Protein AF-A0A3L7WYS3-F1 (afdb_monomer_lite)

Structure (mmCIF, N/CA/C/O backbone):
data_AF-A0A3L7WYS3-F1
#
_entry.id   AF-A0A3L7WYS3-F1
#
loop_
_atom_site.group_PDB
_atom_site.id
_atom_site.type_symbol
_atom_site.label_atom_id
_atom_site.label_alt_id
_atom_site.label_comp_id
_atom_site.label_asym_id
_atom_site.label_entity_id
_atom_site.label_seq_id
_atom_site.pdbx_PDB_ins_code
_atom_site.Cartn_x
_atom_site.Cartn_y
_atom_site.Cartn_z
_atom_site.occupancy
_atom_site.B_iso_or_equiv
_atom_site.auth_seq_id
_atom_site.auth_comp_id
_atom_site.auth_asym_id
_atom_site.auth_atom_id
_atom_site.pdbx_PDB_model_num
ATOM 1 N N . MET A 1 1 ? -17.876 -6.515 23.580 1.00 82.38 1 MET A N 1
ATOM 2 C CA . MET A 1 1 ? -16.482 -6.107 23.309 1.00 82.38 1 MET A CA 1
ATOM 3 C C . MET A 1 1 ? -16.398 -5.775 21.836 1.00 82.38 1 MET A C 1
ATOM 5 O O . MET A 1 1 ? -16.898 -6.568 21.049 1.00 82.38 1 MET A O 1
ATOM 9 N N . LEU A 1 2 ? -15.886 -4.601 21.491 1.00 89.19 2 LEU A N 1
ATOM 10 C CA . LEU A 1 2 ? -15.859 -4.112 20.114 1.00 89.19 2 LEU A CA 1
ATOM 11 C C . LEU A 1 2 ? -14.643 -4.695 19.389 1.00 89.19 2 LEU A C 1
ATOM 13 O O . LEU A 1 2 ? -13.595 -4.874 20.011 1.00 89.19 2 LEU A O 1
ATOM 17 N N . LYS A 1 3 ? -14.755 -4.979 18.093 1.00 93.75 3 LYS A N 1
ATOM 18 C CA . LYS A 1 3 ? -13.629 -5.444 17.279 1.00 93.75 3 LYS A CA 1
ATOM 19 C C . LYS A 1 3 ? -13.424 -4.559 16.060 1.00 93.75 3 LYS A C 1
ATOM 21 O O . LYS A 1 3 ? -14.388 -4.079 15.466 1.00 93.75 3 LYS A O 1
ATOM 26 N N . ILE A 1 4 ? -12.164 -4.394 15.674 1.00 93.81 4 ILE A N 1
ATOM 27 C CA . ILE A 1 4 ? -11.777 -3.856 14.368 1.00 93.81 4 ILE A CA 1
ATOM 28 C C . ILE A 1 4 ? -11.107 -4.996 13.606 1.00 93.81 4 ILE A C 1
ATOM 30 O O . ILE A 1 4 ? -10.150 -5.600 14.093 1.00 93.81 4 ILE A O 1
ATOM 34 N N . GLY A 1 5 ? -11.664 -5.331 12.448 1.00 95.06 5 GLY A N 1
ATOM 35 C CA . GLY A 1 5 ? -11.177 -6.390 11.579 1.00 95.06 5 GLY A CA 1
ATOM 36 C C . GLY A 1 5 ? -9.962 -5.945 10.769 1.00 95.06 5 GLY A C 1
ATOM 37 O O . GLY A 1 5 ? -9.950 -4.831 10.252 1.00 95.06 5 GLY A O 1
ATOM 38 N N . LEU A 1 6 ? -8.974 -6.822 10.617 1.00 95.75 6 LEU A N 1
ATOM 39 C CA . LEU A 1 6 ? -7.848 -6.682 9.695 1.00 95.75 6 LEU A CA 1
ATOM 40 C C . LEU A 1 6 ? -7.828 -7.864 8.726 1.00 95.75 6 LEU A C 1
ATOM 42 O O . LEU A 1 6 ? -7.748 -9.016 9.158 1.00 95.75 6 LEU A O 1
ATOM 46 N N . LEU A 1 7 ? -7.859 -7.571 7.430 1.00 93.81 7 LEU A N 1
ATOM 47 C CA . LEU A 1 7 ? -7.642 -8.533 6.352 1.00 93.81 7 LEU A CA 1
ATOM 48 C C . LEU A 1 7 ? -6.265 -8.289 5.739 1.00 93.81 7 LEU A C 1
ATOM 50 O O . LEU A 1 7 ? -6.040 -7.261 5.098 1.00 93.81 7 LEU A O 1
ATOM 54 N N . ALA A 1 8 ? -5.343 -9.218 5.963 1.00 93.44 8 ALA A N 1
ATOM 55 C CA . ALA A 1 8 ? -3.964 -9.115 5.505 1.00 93.44 8 ALA A CA 1
ATOM 56 C C . ALA A 1 8 ? -3.341 -10.512 5.335 1.00 93.44 8 ALA A C 1
ATOM 58 O O . ALA A 1 8 ? -3.851 -11.474 5.914 1.00 93.44 8 ALA A O 1
ATOM 59 N N . PRO A 1 9 ? -2.240 -10.652 4.579 1.00 93.25 9 PRO A N 1
ATOM 60 C CA . PRO A 1 9 ? -1.549 -11.930 4.443 1.00 93.25 9 PRO A CA 1
ATOM 61 C C . PRO A 1 9 ? -0.725 -12.245 5.701 1.00 93.25 9 PRO A C 1
ATOM 63 O O . PRO A 1 9 ? 0.298 -11.621 5.961 1.00 93.25 9 PRO A O 1
ATOM 66 N N . PHE A 1 10 ? -1.146 -13.229 6.489 1.00 94.81 10 PHE A N 1
ATOM 67 C CA . PHE A 1 10 ? -0.418 -13.720 7.667 1.00 94.81 10 PHE A CA 1
ATOM 68 C C . PHE A 1 10 ? 0.330 -15.034 7.406 1.00 94.81 10 PHE A C 1
ATOM 70 O O . PHE A 1 10 ? 1.097 -15.483 8.260 1.00 94.81 10 PHE A O 1
ATOM 77 N N . GLU A 1 11 ? 0.137 -15.640 6.236 1.00 92.31 11 GLU A N 1
ATOM 78 C CA . GLU A 1 11 ? 0.882 -16.807 5.764 1.00 92.31 11 GLU A CA 1
ATOM 79 C C . GLU A 1 11 ? 1.660 -16.505 4.467 1.00 92.31 11 GLU A C 1
ATOM 81 O O . GLU A 1 11 ? 1.482 -15.476 3.815 1.00 92.31 11 GLU A O 1
ATOM 86 N N . GLY A 1 12 ? 2.554 -17.424 4.089 1.00 90.88 12 GLY A N 1
ATOM 87 C CA . GLY A 1 12 ? 3.291 -17.359 2.826 1.00 90.88 12 GLY A CA 1
ATOM 88 C C . GLY A 1 12 ? 4.397 -16.301 2.784 1.00 90.88 12 GLY A C 1
ATOM 89 O O . GLY A 1 12 ? 4.936 -15.890 3.815 1.00 90.88 12 GLY A O 1
ATOM 90 N N . VAL A 1 13 ? 4.764 -15.898 1.563 1.00 88.19 13 VAL A N 1
ATOM 91 C CA . VAL A 1 13 ? 5.866 -14.950 1.302 1.00 88.19 13 VAL A CA 1
ATOM 92 C C . VAL A 1 13 ? 5.578 -13.546 1.838 1.00 88.19 13 VAL A C 1
ATOM 94 O O . VAL A 1 13 ? 6.510 -12.844 2.198 1.00 88.19 13 VAL A O 1
ATOM 97 N N . TYR A 1 14 ? 4.297 -13.203 1.992 1.00 90.25 14 TYR A N 1
ATOM 98 C CA . TYR A 1 14 ? 3.816 -11.894 2.438 1.00 90.25 14 TYR A CA 1
ATOM 99 C C . TYR A 1 14 ? 3.498 -11.800 3.934 1.00 90.25 14 TYR A C 1
ATOM 101 O O . TYR A 1 14 ? 2.912 -10.824 4.400 1.00 90.25 14 TYR A O 1
ATOM 109 N N . ARG A 1 15 ? 3.832 -12.830 4.721 1.00 92.44 15 ARG A N 1
ATOM 110 C CA . ARG A 1 15 ? 3.463 -12.880 6.146 1.00 92.44 15 ARG A CA 1
ATOM 111 C C . ARG A 1 15 ? 3.996 -11.693 6.955 1.00 92.44 15 ARG A C 1
ATOM 113 O O . ARG A 1 15 ? 3.368 -11.275 7.927 1.00 92.44 15 ARG A O 1
ATOM 120 N N . GLN A 1 16 ? 5.166 -11.167 6.582 1.00 91.25 16 GLN A N 1
ATOM 121 C CA . GLN A 1 16 ? 5.794 -10.068 7.312 1.00 91.25 16 GLN A CA 1
ATOM 122 C C . GLN A 1 16 ? 4.972 -8.788 7.154 1.00 91.25 16 GLN A C 1
ATOM 124 O O . GLN A 1 16 ? 4.755 -8.070 8.127 1.00 91.25 16 GLN A O 1
ATOM 129 N N . GLU A 1 17 ? 4.452 -8.541 5.959 1.00 90.62 17 GLU A N 1
ATOM 130 C CA . GLU A 1 17 ? 3.553 -7.444 5.641 1.00 90.62 17 GLU A CA 1
ATOM 131 C C . GLU A 1 17 ? 2.263 -7.505 6.467 1.00 90.62 17 GLU A C 1
ATOM 133 O O . GLU A 1 17 ? 1.861 -6.491 7.043 1.00 90.62 17 GLU A O 1
ATOM 138 N N . GLY A 1 18 ? 1.658 -8.687 6.626 1.00 93.62 18 GLY A N 1
ATOM 139 C CA . GLY A 1 18 ? 0.505 -8.845 7.515 1.00 93.62 18 GLY A CA 1
ATOM 140 C C . GLY A 1 18 ? 0.837 -8.558 8.976 1.00 93.62 18 GLY A C 1
ATOM 141 O O . GLY A 1 18 ? 0.093 -7.840 9.651 1.00 93.62 18 GLY A O 1
ATOM 142 N N . TYR A 1 19 ? 1.974 -9.041 9.483 1.00 95.06 19 TYR A N 1
ATOM 143 C CA . TYR A 1 19 ? 2.396 -8.729 10.853 1.00 95.06 19 TYR A CA 1
ATOM 144 C C . TYR A 1 19 ? 2.687 -7.242 11.058 1.00 95.06 19 TYR A C 1
ATOM 146 O O . TYR A 1 19 ? 2.339 -6.695 12.106 1.00 95.06 19 TYR A O 1
ATOM 154 N N . ASN A 1 20 ? 3.244 -6.574 10.050 1.00 94.00 20 ASN A N 1
ATOM 155 C CA . ASN A 1 20 ? 3.466 -5.132 10.054 1.00 94.00 20 ASN A CA 1
ATOM 156 C C . ASN A 1 20 ? 2.136 -4.364 10.123 1.00 94.00 20 ASN A C 1
ATOM 158 O O . ASN A 1 20 ? 1.995 -3.443 10.929 1.00 94.00 20 ASN A O 1
ATOM 162 N N . ALA A 1 21 ? 1.135 -4.782 9.343 1.00 94.12 21 ALA A N 1
ATOM 163 C CA . ALA A 1 21 ? -0.216 -4.226 9.392 1.00 94.12 21 ALA A CA 1
ATOM 164 C C . ALA A 1 21 ? -0.867 -4.416 10.773 1.00 94.12 21 ALA A C 1
ATOM 166 O O . ALA A 1 21 ? -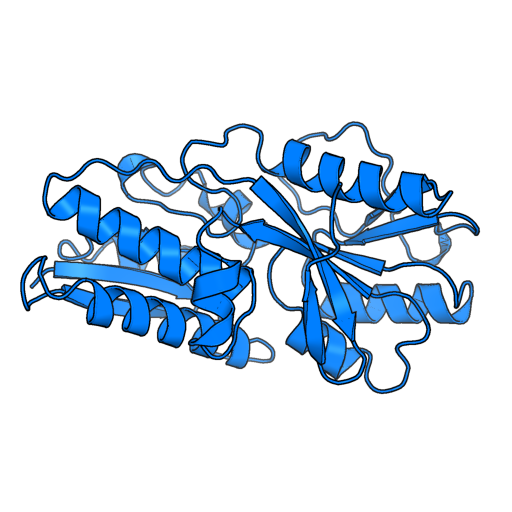1.434 -3.481 11.341 1.00 94.12 21 ALA A O 1
ATOM 167 N N . LEU A 1 22 ? -0.747 -5.613 11.357 1.00 95.75 22 LEU A N 1
ATOM 168 C CA . LEU A 1 22 ? -1.292 -5.904 12.684 1.00 95.75 22 LEU A CA 1
ATOM 169 C C . LEU A 1 22 ? -0.592 -5.100 13.786 1.00 95.75 22 LEU A C 1
ATOM 171 O O . LEU A 1 22 ? -1.254 -4.634 14.715 1.00 95.75 22 LEU A O 1
ATOM 175 N N . ALA A 1 23 ? 0.726 -4.918 13.692 1.00 96.06 23 ALA A N 1
ATOM 176 C CA . ALA A 1 23 ? 1.478 -4.067 14.608 1.00 96.06 23 ALA A CA 1
ATOM 177 C C . ALA A 1 23 ? 1.002 -2.607 14.528 1.00 96.06 23 ALA A C 1
ATOM 179 O O . ALA A 1 23 ? 0.730 -2.000 15.563 1.00 96.06 23 ALA A O 1
ATOM 180 N N . ALA A 1 24 ? 0.805 -2.080 13.317 1.00 95.75 24 ALA A N 1
ATOM 181 C CA . ALA A 1 24 ? 0.291 -0.731 13.092 1.00 95.75 24 ALA A CA 1
ATOM 182 C C . ALA A 1 24 ? -1.134 -0.534 13.646 1.00 95.75 24 ALA A C 1
ATOM 184 O O . ALA A 1 24 ? -1.408 0.462 14.317 1.00 95.75 24 ALA A O 1
ATOM 185 N N . MET A 1 25 ? -2.029 -1.508 13.443 1.00 95.19 25 MET A N 1
ATOM 186 C CA . MET A 1 25 ? -3.374 -1.497 14.031 1.00 95.19 25 MET A CA 1
ATOM 187 C C . MET A 1 25 ? -3.327 -1.487 15.564 1.00 95.19 25 MET A C 1
ATOM 189 O O . MET A 1 25 ? -4.061 -0.735 16.205 1.00 95.19 25 MET A O 1
ATOM 193 N N . ARG A 1 26 ? -2.466 -2.315 16.168 1.00 94.75 26 ARG A N 1
ATOM 194 C CA . ARG A 1 26 ? -2.304 -2.358 17.629 1.00 94.75 26 ARG A CA 1
ATOM 195 C C . ARG A 1 26 ? -1.792 -1.033 18.176 1.00 94.75 26 ARG A C 1
ATOM 197 O O . ARG A 1 26 ? -2.376 -0.546 19.134 1.00 94.75 26 ARG A O 1
ATOM 204 N N . ALA A 1 27 ? -0.794 -0.428 17.531 1.00 94.81 27 ALA A N 1
ATOM 205 C CA . ALA A 1 27 ? -0.292 0.891 17.908 1.00 94.81 27 ALA A CA 1
ATOM 206 C C . ALA A 1 27 ? -1.410 1.948 17.885 1.00 94.81 27 ALA A C 1
ATOM 208 O O . ALA A 1 27 ? -1.594 2.671 18.859 1.00 94.81 27 ALA A O 1
ATOM 209 N N . ALA A 1 28 ? -2.238 1.969 16.835 1.00 94.38 28 ALA A N 1
ATOM 210 C CA . ALA A 1 28 ? -3.377 2.883 16.760 1.00 94.38 28 ALA A CA 1
ATOM 211 C C . ALA A 1 28 ? -4.402 2.654 17.885 1.00 94.38 28 ALA A C 1
ATOM 213 O O . ALA A 1 28 ? -4.856 3.612 18.508 1.00 94.38 28 ALA A O 1
ATOM 214 N N . ILE A 1 29 ? -4.759 1.398 18.182 1.00 92.75 29 ILE A N 1
ATOM 215 C CA . ILE A 1 29 ? -5.646 1.072 19.314 1.00 92.75 29 ILE A CA 1
ATOM 216 C C . ILE A 1 29 ? -5.018 1.530 20.633 1.00 92.75 29 ILE A C 1
ATOM 218 O O . ILE A 1 29 ? -5.706 2.102 21.483 1.00 92.75 29 ILE A O 1
ATOM 222 N N . ASP A 1 30 ? -3.716 1.302 20.798 1.00 91.69 30 ASP A N 1
ATOM 223 C CA . ASP A 1 30 ? -3.016 1.601 22.035 1.00 91.69 30 ASP A CA 1
ATOM 224 C C . ASP A 1 30 ? -2.881 3.110 22.298 1.00 91.69 30 ASP A C 1
ATOM 226 O O . ASP A 1 30 ? -2.965 3.557 23.444 1.00 91.69 30 ASP A O 1
ATOM 230 N N . GLU A 1 31 ? -2.702 3.909 21.254 1.00 92.25 31 GLU A N 1
ATOM 231 C CA . GLU A 1 31 ? -2.541 5.361 21.362 1.00 92.25 31 GLU A CA 1
ATOM 232 C C . GLU A 1 31 ? -3.882 6.099 21.470 1.00 92.25 31 GLU A C 1
ATOM 234 O O . GLU A 1 31 ? -3.954 7.191 22.033 1.00 92.25 31 GLU A O 1
ATOM 239 N N . GLN A 1 32 ? -4.979 5.488 21.013 1.00 87.38 32 GLN A N 1
ATOM 240 C CA . GLN A 1 32 ? -6.330 6.054 21.101 1.00 87.38 32 GLN A CA 1
ATOM 241 C C . GLN A 1 32 ? -7.099 5.622 22.366 1.00 87.38 32 GLN A C 1
ATOM 243 O O . GLN A 1 32 ? -8.317 5.797 22.423 1.00 87.38 32 GLN A O 1
ATOM 248 N N . LYS A 1 33 ? -6.418 5.109 23.407 1.00 68.38 33 LYS A N 1
ATOM 249 C CA . LYS A 1 33 ? -6.986 4.534 24.657 1.00 68.38 33 LYS A CA 1
ATOM 250 C C . LYS A 1 33 ? -8.026 5.381 25.420 1.00 68.38 33 LYS A C 1
ATOM 252 O O . LYS A 1 33 ? -8.647 4.871 26.349 1.00 68.38 33 LYS A O 1
ATOM 257 N N . GLY A 1 34 ? -8.282 6.631 25.028 1.00 60.69 34 GLY A N 1
ATOM 258 C CA . GLY A 1 34 ? -9.443 7.410 25.482 1.00 60.69 34 GLY A CA 1
ATOM 259 C C . GLY A 1 34 ? -10.795 6.951 24.904 1.00 60.69 34 GLY A C 1
ATOM 260 O O . GLY A 1 34 ? -11.836 7.302 25.452 1.00 60.69 34 GLY A O 1
ATOM 261 N N . ALA A 1 35 ? -10.803 6.154 23.831 1.00 55.38 35 ALA A N 1
ATOM 262 C CA . ALA A 1 35 ? -11.995 5.603 23.184 1.00 55.38 35 ALA A CA 1
ATOM 263 C C . ALA A 1 35 ? -12.331 4.186 23.701 1.00 55.38 35 ALA A C 1
ATOM 265 O O . ALA A 1 35 ? -12.390 3.239 22.930 1.00 55.38 35 ALA A O 1
ATOM 266 N N . GLY A 1 36 ? -12.535 4.031 25.014 1.00 52.34 36 GLY A N 1
ATOM 267 C CA . GLY A 1 36 ? -13.069 2.805 25.626 1.00 52.34 36 GLY A CA 1
ATOM 268 C C . GLY A 1 36 ? -12.124 1.591 25.606 1.00 52.34 36 GLY A C 1
ATOM 269 O O . GLY A 1 36 ? -11.798 1.023 24.571 1.00 52.34 36 GLY A O 1
ATOM 270 N N . SER A 1 37 ? -11.747 1.114 26.788 1.00 57.41 37 SER A N 1
ATOM 271 C CA . SER A 1 37 ? -10.815 0.011 27.082 1.00 57.41 37 SER A CA 1
ATOM 272 C C . SER A 1 37 ? -11.243 -1.405 26.623 1.00 57.41 37 SER A C 1
ATOM 274 O O . SER A 1 37 ? -10.838 -2.398 27.223 1.00 57.41 37 SER A O 1
ATOM 276 N N . ALA A 1 38 ? -12.050 -1.539 25.565 1.00 80.56 38 ALA A N 1
ATOM 277 C CA . ALA A 1 38 ? -12.653 -2.805 25.134 1.00 80.56 38 ALA A CA 1
ATOM 278 C C . ALA A 1 38 ? -12.648 -3.031 23.606 1.00 80.56 38 ALA A C 1
ATOM 280 O O . ALA A 1 38 ? -13.537 -3.727 23.099 1.00 80.56 38 ALA A O 1
ATOM 281 N N . VAL A 1 39 ? -11.689 -2.447 22.876 1.00 90.19 39 VAL A N 1
ATOM 282 C CA . VAL A 1 39 ? -11.495 -2.712 21.439 1.00 90.19 39 VAL A CA 1
ATOM 283 C C . VAL A 1 39 ? -10.407 -3.764 21.238 1.00 90.19 39 VAL A C 1
ATOM 285 O O . VAL A 1 39 ? -9.299 -3.607 21.744 1.00 90.19 39 VAL A O 1
ATOM 288 N N . LEU A 1 40 ? -10.707 -4.823 20.480 1.00 92.00 40 LEU A N 1
ATOM 289 C CA . LEU A 1 40 ? -9.720 -5.827 20.075 1.00 92.00 40 LEU A CA 1
ATOM 290 C C . LEU A 1 40 ? -9.488 -5.835 18.558 1.00 92.00 40 LEU A C 1
ATOM 292 O O . LEU A 1 40 ? -10.454 -5.757 17.794 1.00 92.00 40 LEU A O 1
ATOM 296 N N . PRO A 1 41 ? -8.239 -6.026 18.101 1.00 94.50 41 PRO A N 1
ATOM 297 C CA . PRO A 1 41 ? -7.981 -6.361 16.710 1.00 94.50 41 PRO A CA 1
ATOM 298 C C . PRO A 1 41 ? -8.445 -7.799 16.423 1.00 94.50 41 PRO A C 1
ATOM 300 O O . PRO A 1 41 ? -8.094 -8.729 17.156 1.00 94.50 41 PRO A O 1
ATOM 303 N N . LEU A 1 42 ? -9.204 -7.997 15.346 1.00 96.12 42 LEU A N 1
ATOM 304 C CA . LEU A 1 42 ? -9.538 -9.315 14.800 1.00 96.12 42 LEU A CA 1
ATOM 305 C C . LEU A 1 42 ? -8.863 -9.470 13.441 1.00 96.12 42 LEU A C 1
ATOM 307 O O . LEU A 1 42 ? -9.292 -8.878 12.464 1.00 96.12 42 LEU A O 1
ATOM 311 N N . ALA A 1 43 ? -7.802 -10.263 13.376 1.00 96.69 43 ALA A N 1
ATOM 312 C CA . ALA A 1 43 ? -7.026 -10.457 12.160 1.00 96.69 43 ALA A CA 1
ATOM 313 C C . ALA A 1 43 ? -7.402 -11.774 11.469 1.00 96.69 43 ALA A C 1
ATOM 315 O O . ALA A 1 43 ? -7.430 -12.818 12.125 1.00 96.69 43 ALA A O 1
ATOM 316 N N . LEU A 1 44 ? -7.668 -11.736 10.162 1.00 96.00 44 LEU A N 1
ATOM 317 C CA . LEU A 1 44 ? -7.869 -12.924 9.331 1.00 96.00 44 LEU A CA 1
ATOM 318 C C . LEU A 1 44 ? -6.933 -12.900 8.121 1.00 96.00 44 LEU A C 1
ATOM 320 O O . LEU A 1 44 ? -6.743 -11.863 7.488 1.00 96.00 44 LEU A O 1
ATOM 324 N N . ASP A 1 45 ? -6.368 -14.069 7.825 1.00 95.00 45 ASP A N 1
ATOM 325 C CA . ASP A 1 45 ? -5.474 -14.284 6.691 1.00 95.00 45 ASP A CA 1
ATOM 326 C C . ASP A 1 45 ? -6.226 -14.258 5.360 1.00 95.00 45 ASP A C 1
ATOM 328 O O . ASP A 1 45 ? -7.241 -14.943 5.211 1.00 95.00 45 ASP A O 1
ATOM 332 N N . THR A 1 46 ? -5.711 -13.491 4.397 1.00 91.94 46 THR A N 1
ATOM 333 C CA . THR A 1 46 ? -6.249 -13.426 3.028 1.00 91.94 46 THR A CA 1
ATOM 334 C C . THR A 1 46 ? -5.467 -14.260 2.017 1.00 91.94 46 THR A C 1
ATOM 336 O O . THR A 1 46 ? -5.948 -14.430 0.900 1.00 91.94 46 THR A O 1
ATOM 339 N N . SER A 1 47 ? -4.324 -14.846 2.399 1.00 88.56 47 SER A N 1
ATOM 340 C CA . SER A 1 47 ? -3.364 -15.450 1.461 1.00 88.56 47 SER A CA 1
ATOM 341 C C . SER A 1 47 ? -3.918 -16.601 0.609 1.00 88.56 47 SER A C 1
ATOM 343 O O . SER A 1 47 ? -3.412 -16.857 -0.483 1.00 88.56 47 SER A O 1
ATOM 345 N N . ARG A 1 48 ? -4.952 -17.306 1.091 1.00 87.19 48 ARG A N 1
ATOM 346 C CA . ARG A 1 48 ? -5.584 -18.425 0.367 1.00 87.19 48 ARG A CA 1
ATOM 347 C C . ARG A 1 48 ? -6.919 -18.073 -0.274 1.00 87.19 48 ARG A C 1
ATOM 349 O O . ARG A 1 48 ? -7.220 -18.568 -1.353 1.00 87.19 48 ARG A O 1
ATOM 356 N N . ASP A 1 49 ? -7.748 -17.314 0.435 1.00 88.44 49 ASP A N 1
ATOM 357 C CA . ASP A 1 49 ? -9.128 -17.026 0.039 1.00 88.44 49 ASP A CA 1
ATOM 358 C C . ASP A 1 49 ? -9.618 -15.754 0.745 1.00 88.44 49 ASP A C 1
ATOM 360 O O . ASP A 1 49 ? -10.235 -15.791 1.818 1.00 88.44 49 ASP A O 1
ATOM 364 N N . ALA A 1 50 ? -9.305 -14.606 0.142 1.00 87.12 50 ALA A N 1
ATOM 365 C CA . ALA A 1 50 ? -9.674 -13.296 0.664 1.00 87.12 50 ALA A C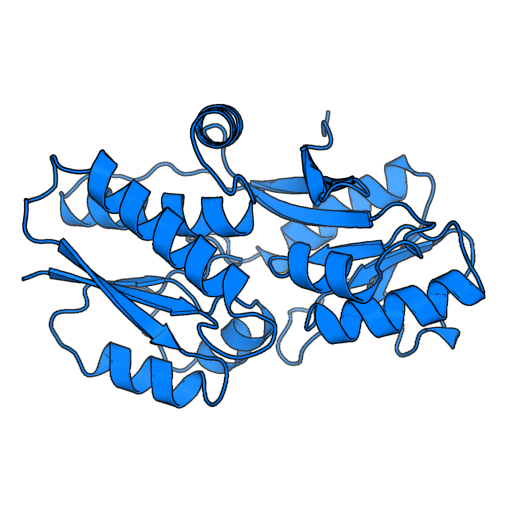A 1
ATOM 366 C C . ALA A 1 50 ? -11.202 -13.124 0.787 1.00 87.12 50 ALA A C 1
ATOM 368 O O . ALA A 1 50 ? -11.679 -12.500 1.739 1.00 87.12 50 ALA A O 1
ATOM 369 N N . ALA A 1 51 ? -11.985 -13.724 -0.118 1.00 86.38 51 ALA A N 1
ATOM 370 C CA . ALA A 1 51 ? -13.447 -13.653 -0.098 1.00 86.38 51 ALA A CA 1
ATOM 371 C C . ALA A 1 51 ? -14.024 -14.377 1.117 1.00 86.38 51 ALA A C 1
ATOM 373 O O . ALA A 1 51 ? -14.813 -13.806 1.876 1.00 86.38 51 ALA A O 1
ATOM 374 N N . ARG A 1 52 ? -13.572 -15.604 1.372 1.00 89.81 52 ARG A N 1
ATOM 375 C CA . ARG A 1 52 ? -13.982 -16.360 2.556 1.00 89.81 52 ARG A CA 1
ATOM 376 C C . ARG A 1 52 ? -13.516 -15.704 3.852 1.00 89.81 52 ARG A C 1
ATOM 378 O O . ARG A 1 52 ? -14.276 -15.688 4.823 1.00 89.81 52 ARG A O 1
ATOM 385 N N . ALA A 1 53 ? -12.296 -15.165 3.891 1.00 92.19 53 ALA A N 1
ATOM 386 C CA . ALA A 1 53 ? -11.796 -14.423 5.049 1.00 92.19 53 ALA A CA 1
ATOM 387 C C . ALA A 1 53 ? -12.688 -13.209 5.356 1.00 92.19 53 ALA A C 1
ATOM 389 O O . ALA A 1 53 ? -13.087 -13.004 6.504 1.00 92.19 53 ALA A O 1
ATOM 390 N N . THR A 1 54 ? -13.085 -12.474 4.317 1.00 89.12 54 THR A N 1
ATOM 391 C CA . THR A 1 54 ? -13.995 -11.326 4.415 1.00 89.12 54 THR A CA 1
ATOM 392 C C . THR A 1 54 ? -15.370 -11.740 4.927 1.00 89.12 54 THR A C 1
ATOM 394 O O . THR A 1 54 ? -15.848 -11.188 5.915 1.00 89.12 54 THR A O 1
ATOM 397 N N . GLN A 1 55 ? -15.979 -12.771 4.337 1.00 89.06 55 GLN A N 1
ATOM 398 C CA . GLN A 1 55 ? -17.271 -13.300 4.790 1.00 89.06 55 GLN A CA 1
ATOM 399 C C . GLN A 1 55 ? -17.231 -13.737 6.258 1.00 89.06 55 GLN A C 1
ATOM 401 O O . GLN A 1 55 ? -18.138 -13.423 7.027 1.00 89.06 55 GLN A O 1
ATOM 406 N N . LYS A 1 56 ? -16.158 -14.422 6.673 1.00 91.94 56 LYS A N 1
ATOM 407 C CA . LYS A 1 56 ? -15.963 -14.834 8.068 1.00 91.94 56 LYS A CA 1
ATOM 408 C C . LYS A 1 56 ? -15.843 -13.632 9.006 1.00 91.94 56 LYS A C 1
ATOM 410 O O . LYS A 1 56 ? -16.367 -13.697 10.114 1.00 91.94 56 LYS A O 1
ATOM 415 N N . MET A 1 57 ? -15.173 -12.562 8.577 1.00 92.50 57 MET A N 1
ATOM 416 C CA . MET A 1 57 ? -15.076 -11.324 9.352 1.00 92.50 57 MET A CA 1
ATOM 417 C C . MET A 1 57 ? -16.450 -10.672 9.532 1.00 92.50 57 MET A C 1
ATOM 419 O O . MET A 1 57 ? -16.828 -10.327 10.647 1.00 92.50 57 MET A O 1
ATOM 423 N N . LEU A 1 58 ? -17.208 -10.539 8.441 1.00 88.38 58 LEU A N 1
ATOM 424 C CA . LEU A 1 58 ? -18.522 -9.890 8.434 1.00 88.38 58 LEU A CA 1
ATOM 425 C C . LEU A 1 58 ? -19.594 -10.691 9.183 1.00 88.38 58 LEU A C 1
ATOM 427 O O . LEU A 1 58 ? -20.581 -10.115 9.634 1.00 88.38 58 LEU A O 1
ATOM 431 N N . ALA A 1 59 ? -19.401 -12.002 9.340 1.00 91.38 59 ALA A N 1
ATOM 432 C CA . ALA A 1 59 ? -20.278 -12.853 10.136 1.00 91.38 59 ALA A CA 1
ATOM 433 C C . ALA A 1 59 ? -20.170 -12.598 11.653 1.00 91.38 59 ALA A C 1
ATOM 435 O O . ALA A 1 59 ? -21.048 -13.031 12.399 1.00 91.38 59 ALA A O 1
ATOM 436 N N . ASP A 1 60 ? -19.118 -11.922 12.129 1.00 92.62 60 ASP A N 1
ATOM 437 C CA . ASP A 1 60 ? -18.967 -11.568 13.539 1.00 92.62 60 ASP A CA 1
ATOM 438 C C . ASP A 1 60 ? -19.645 -10.213 13.834 1.00 92.62 60 ASP A C 1
ATOM 440 O O . ASP A 1 60 ? -19.112 -9.164 13.464 1.00 92.62 60 ASP A O 1
ATOM 444 N N . PRO A 1 61 ? -20.782 -10.186 14.560 1.00 90.88 61 PRO A N 1
ATOM 445 C CA . PRO A 1 61 ? -21.525 -8.952 14.823 1.00 90.88 61 PRO A CA 1
ATOM 446 C C . PRO A 1 61 ? -20.783 -7.970 15.742 1.00 90.88 61 PRO A C 1
ATOM 448 O O . PRO A 1 61 ? -21.232 -6.840 15.919 1.00 90.88 61 PRO A O 1
ATOM 451 N N . SER A 1 62 ? -19.670 -8.383 16.360 1.00 92.06 62 SER A N 1
ATOM 452 C CA . SER A 1 62 ? -18.833 -7.493 17.169 1.00 92.06 62 SER A CA 1
ATOM 453 C C . SER A 1 62 ? -17.812 -6.695 16.353 1.00 92.06 62 SER A C 1
ATOM 455 O O . SER A 1 62 ? -17.185 -5.787 16.908 1.00 92.06 62 SER A O 1
ATOM 457 N N . VAL A 1 63 ? -17.649 -6.995 15.058 1.00 92.25 63 VAL A N 1
ATOM 458 C CA . VAL A 1 63 ? -16.790 -6.236 14.140 1.00 92.25 63 VAL A CA 1
ATOM 459 C C . VAL A 1 63 ? -17.490 -4.945 13.727 1.00 92.25 63 VAL A C 1
ATOM 461 O O . VAL A 1 63 ? -18.486 -4.955 13.008 1.00 92.25 63 VAL A O 1
ATOM 464 N N . ALA A 1 64 ? -16.947 -3.817 14.179 1.00 89.00 64 ALA A N 1
ATOM 465 C CA . ALA A 1 64 ? -17.492 -2.491 13.900 1.00 89.00 64 ALA A CA 1
ATOM 466 C C . ALA A 1 64 ? -16.957 -1.877 12.604 1.00 89.00 64 ALA A C 1
ATOM 468 O O . ALA A 1 64 ? -17.627 -1.051 11.992 1.00 89.00 64 ALA A O 1
ATOM 469 N N . ALA A 1 65 ? -15.753 -2.274 12.200 1.00 90.38 65 ALA A N 1
ATOM 470 C CA . ALA A 1 65 ? -15.117 -1.841 10.967 1.00 90.38 65 ALA A CA 1
ATOM 471 C C . ALA A 1 65 ? -14.130 -2.900 10.482 1.00 90.38 65 ALA A C 1
ATOM 473 O O . ALA A 1 65 ? -13.615 -3.692 11.275 1.00 90.38 65 ALA A O 1
ATOM 474 N N . LEU A 1 66 ? -13.846 -2.867 9.189 1.00 90.88 66 LEU A N 1
ATOM 475 C CA . LEU A 1 66 ? -12.934 -3.752 8.489 1.00 90.88 66 LEU A CA 1
ATOM 476 C C . LEU A 1 66 ? -11.873 -2.921 7.771 1.00 90.88 66 LEU A C 1
ATOM 478 O O . LEU A 1 66 ? -12.211 -2.071 6.953 1.00 90.88 66 LEU A O 1
ATOM 482 N N . ILE A 1 67 ? -10.604 -3.199 8.052 1.00 91.25 67 ILE A N 1
ATOM 483 C CA . ILE A 1 67 ? -9.458 -2.627 7.349 1.00 91.25 67 ILE A CA 1
ATOM 484 C C . ILE A 1 67 ? -8.831 -3.710 6.476 1.00 91.25 67 ILE A C 1
ATOM 486 O O . ILE A 1 67 ? -8.516 -4.801 6.955 1.00 91.25 67 ILE A O 1
ATOM 490 N N . GLY A 1 68 ? -8.645 -3.407 5.198 1.00 87.25 68 GLY A N 1
ATOM 491 C CA . GLY A 1 68 ? -8.084 -4.320 4.205 1.00 87.25 68 GLY A CA 1
ATOM 492 C C . GLY A 1 68 ? -9.016 -4.510 3.006 1.00 87.25 68 GLY A C 1
ATOM 493 O O . GLY A 1 68 ? -9.964 -3.747 2.868 1.00 87.25 68 GLY A O 1
ATOM 494 N N . PRO A 1 69 ? -8.782 -5.509 2.145 1.00 81.00 69 PRO A N 1
ATOM 495 C CA . PRO A 1 69 ? -7.585 -6.339 2.113 1.00 81.00 69 PRO A CA 1
ATOM 496 C C . PRO A 1 69 ? -6.306 -5.512 1.945 1.00 81.00 69 PRO A C 1
ATOM 498 O O . PRO A 1 69 ? -6.316 -4.373 1.480 1.00 81.00 69 PRO A O 1
ATOM 501 N N . TYR A 1 70 ? -5.187 -6.097 2.357 1.00 78.12 70 TYR A N 1
ATOM 502 C CA . TYR A 1 70 ? -3.883 -5.436 2.352 1.00 78.12 70 TYR A CA 1
ATOM 503 C C . TYR A 1 70 ? -3.264 -5.279 0.951 1.00 78.12 70 TYR A C 1
ATOM 505 O O . TYR A 1 70 ? -2.202 -4.673 0.826 1.00 78.12 70 TYR A O 1
ATOM 513 N N . TRP A 1 71 ? -3.925 -5.764 -0.103 1.00 76.31 71 TRP A N 1
ATOM 514 C CA . TRP A 1 71 ? -3.496 -5.621 -1.494 1.00 76.31 71 TRP A CA 1
ATOM 515 C C . TRP A 1 71 ? -4.581 -4.961 -2.336 1.00 76.31 71 TRP A C 1
ATOM 517 O O . TRP A 1 71 ? -5.742 -5.361 -2.291 1.00 76.31 71 TRP A O 1
ATOM 527 N N . ALA A 1 72 ? -4.193 -4.001 -3.177 1.00 70.00 72 ALA A N 1
ATOM 528 C CA . ALA A 1 72 ? -5.137 -3.307 -4.051 1.00 70.00 72 ALA A CA 1
ATOM 529 C C . ALA A 1 72 ? -5.849 -4.237 -5.044 1.00 70.00 72 ALA A C 1
ATOM 531 O O . ALA A 1 72 ? -7.035 -4.055 -5.316 1.00 70.00 72 ALA A O 1
ATOM 532 N N . ALA A 1 73 ? -5.155 -5.267 -5.534 1.00 69.56 73 ALA A N 1
ATOM 533 C CA . ALA A 1 73 ? -5.744 -6.279 -6.408 1.00 69.56 73 ALA A CA 1
ATOM 534 C C . ALA A 1 73 ? -6.870 -7.077 -5.719 1.00 69.56 73 ALA A C 1
ATOM 536 O O . ALA A 1 73 ? -7.868 -7.408 -6.357 1.00 69.56 73 ALA A O 1
ATOM 537 N N . GLU A 1 74 ? -6.748 -7.345 -4.415 1.00 74.69 74 GLU A N 1
ATOM 538 C CA . GLU A 1 74 ? -7.781 -8.047 -3.642 1.00 74.69 74 GLU A CA 1
ATOM 539 C C . GLU A 1 74 ? -8.993 -7.140 -3.378 1.00 74.69 74 GLU A C 1
ATOM 541 O O . GLU A 1 74 ? -10.132 -7.610 -3.376 1.00 74.69 74 GLU A O 1
ATOM 546 N N . GLY A 1 75 ? -8.771 -5.833 -3.194 1.00 69.69 75 GLY A N 1
ATOM 547 C CA . GLY A 1 75 ? -9.832 -4.860 -2.928 1.00 69.69 75 GLY A CA 1
ATOM 548 C C . GLY A 1 75 ? -10.866 -4.786 -4.043 1.00 69.69 75 GLY A C 1
ATOM 549 O O . GLY A 1 75 ? -12.064 -4.851 -3.777 1.00 69.69 75 GLY A O 1
ATOM 550 N N . GLY A 1 76 ? -10.421 -4.729 -5.301 1.00 65.38 76 GLY A N 1
ATOM 551 C CA . GLY A 1 76 ? -11.328 -4.666 -6.452 1.00 65.38 76 GLY A CA 1
ATOM 552 C C . GLY A 1 76 ? -12.288 -5.860 -6.531 1.00 65.38 76 GLY A C 1
ATOM 553 O O . GLY A 1 76 ? -13.473 -5.685 -6.808 1.00 65.38 76 GLY A O 1
ATOM 554 N N . ALA A 1 77 ? -11.804 -7.066 -6.216 1.00 66.62 77 ALA A N 1
ATOM 555 C CA . ALA A 1 77 ? -12.615 -8.284 -6.235 1.00 66.62 77 ALA A CA 1
ATOM 556 C C . ALA A 1 77 ? -13.641 -8.346 -5.089 1.00 66.62 77 ALA A C 1
ATOM 558 O O . ALA A 1 77 ? -14.697 -8.962 -5.234 1.00 66.62 77 ALA A O 1
ATOM 559 N N . LEU A 1 78 ? -13.345 -7.706 -3.954 1.00 69.81 78 LEU A N 1
ATOM 560 C CA . LEU A 1 78 ? -14.193 -7.730 -2.760 1.00 69.81 78 LEU A CA 1
ATOM 561 C C . LEU A 1 78 ? -15.181 -6.566 -2.683 1.00 69.81 78 LEU A C 1
ATOM 563 O O . LEU A 1 78 ? -16.109 -6.625 -1.874 1.00 69.81 78 LEU A O 1
ATOM 567 N N . ALA A 1 79 ? -15.040 -5.553 -3.540 1.00 64.38 79 ALA A N 1
ATOM 568 C CA . ALA A 1 79 ? -15.796 -4.312 -3.423 1.00 64.38 79 ALA A CA 1
ATOM 569 C C . ALA A 1 79 ? -17.314 -4.445 -3.532 1.00 64.38 79 ALA A C 1
ATOM 571 O O . ALA A 1 79 ? -18.046 -3.635 -2.981 1.00 64.38 79 ALA A O 1
ATOM 572 N N . GLN A 1 80 ? -17.807 -5.505 -4.164 1.00 64.44 80 GLN A N 1
ATOM 573 C CA . GLN A 1 80 ? -19.246 -5.760 -4.262 1.00 64.44 80 GLN A CA 1
ATOM 574 C C . GLN A 1 80 ? -19.827 -6.483 -3.033 1.00 64.44 80 GLN A C 1
ATOM 576 O O . GLN A 1 80 ? -21.036 -6.683 -2.953 1.00 64.44 80 GLN A O 1
ATOM 581 N N . SER A 1 81 ? -18.979 -6.924 -2.098 1.00 64.50 81 SER A N 1
ATOM 582 C CA . SER A 1 81 ? -19.354 -7.833 -1.005 1.00 64.50 81 SER A CA 1
ATOM 583 C C . SER A 1 81 ? -19.382 -7.191 0.383 1.00 64.50 81 SER A C 1
ATOM 585 O O . SER A 1 81 ? -19.812 -7.841 1.339 1.00 64.50 81 SER A O 1
ATOM 587 N N . VAL A 1 82 ? -18.949 -5.934 0.507 1.00 64.44 82 VAL A N 1
ATOM 588 C CA . VAL A 1 82 ? -18.866 -5.226 1.786 1.00 64.44 82 VAL A CA 1
ATOM 589 C C . VAL A 1 82 ? -19.651 -3.923 1.710 1.00 64.44 82 VAL A C 1
ATOM 591 O O . VAL A 1 82 ? -19.584 -3.196 0.732 1.00 64.44 82 VAL A O 1
ATOM 594 N N . ASP A 1 83 ? -20.411 -3.641 2.762 1.00 67.25 83 ASP A N 1
ATOM 595 C CA . ASP A 1 83 ? -21.068 -2.355 2.975 1.00 67.25 83 ASP A CA 1
ATOM 596 C C . ASP A 1 83 ? -20.008 -1.256 3.182 1.00 67.25 83 ASP A C 1
ATOM 598 O O . ASP A 1 83 ? -19.255 -1.297 4.163 1.00 67.25 83 ASP A O 1
ATOM 602 N N . ASP A 1 84 ? -19.966 -0.282 2.264 1.00 66.31 84 ASP A N 1
ATOM 603 C CA . ASP A 1 84 ? -18.989 0.821 2.215 1.00 66.31 84 ASP A CA 1
ATOM 604 C C . ASP A 1 84 ? -18.856 1.582 3.543 1.00 66.31 84 ASP A C 1
ATOM 606 O O . ASP A 1 84 ? -17.799 2.129 3.853 1.00 66.31 84 ASP A O 1
ATOM 610 N N . SER A 1 85 ? -19.905 1.598 4.373 1.00 64.25 85 SER A N 1
ATOM 611 C CA . SER A 1 85 ? -19.888 2.302 5.662 1.00 64.25 85 SER A CA 1
ATOM 612 C C . SER A 1 85 ? -18.964 1.666 6.709 1.00 64.25 85 SER A C 1
ATOM 614 O O . SER A 1 85 ? -18.555 2.334 7.663 1.00 64.25 85 SER A O 1
ATOM 616 N N . ARG A 1 86 ? -18.619 0.383 6.543 1.00 72.06 86 ARG A N 1
ATOM 617 C CA . ARG A 1 86 ? -17.798 -0.395 7.485 1.00 72.06 86 ARG A CA 1
ATOM 618 C C . ARG A 1 86 ? -16.425 -0.752 6.936 1.00 72.06 86 ARG A C 1
ATOM 620 O O . ARG A 1 86 ? -15.626 -1.327 7.676 1.00 72.06 86 ARG A O 1
ATOM 627 N N . TRP A 1 87 ? -16.141 -0.429 5.678 1.00 77.56 87 TRP A N 1
ATOM 628 C CA . TRP A 1 87 ? -14.965 -0.924 4.979 1.00 77.56 87 TRP A CA 1
ATOM 629 C C . TRP A 1 87 ? -13.961 0.174 4.648 1.00 77.56 87 TRP A C 1
ATOM 631 O O . TRP A 1 87 ? -14.295 1.210 4.080 1.00 77.56 87 TRP A O 1
ATOM 641 N N . LEU A 1 88 ? -12.708 -0.062 5.022 1.00 78.00 88 LEU A N 1
ATOM 642 C CA . LEU A 1 88 ? -11.600 0.862 4.847 1.00 78.00 88 LEU A CA 1
ATOM 643 C C . LEU A 1 88 ? -10.484 0.134 4.113 1.00 78.00 88 LEU A C 1
ATOM 645 O O . LEU A 1 88 ? -9.821 -0.750 4.655 1.00 78.00 88 LEU A O 1
ATOM 649 N N . HIS A 1 89 ? -10.289 0.501 2.856 1.00 75.75 89 HIS A N 1
ATOM 650 C CA . HIS A 1 89 ? -9.260 -0.103 2.036 1.00 75.75 89 HIS A CA 1
ATOM 651 C C . HIS A 1 89 ? -7.954 0.702 2.178 1.00 75.75 89 HIS A C 1
ATOM 653 O O . HIS A 1 89 ? -7.960 1.901 1.882 1.00 75.75 89 HIS A O 1
ATOM 659 N N . PRO A 1 90 ? -6.818 0.109 2.596 1.00 70.44 90 PRO A N 1
ATOM 660 C CA . PRO A 1 90 ? -5.578 0.850 2.867 1.00 70.44 90 PRO A CA 1
ATOM 661 C C . PRO A 1 90 ? -5.041 1.656 1.672 1.00 70.44 90 PRO A C 1
ATOM 663 O O . PRO A 1 90 ? -4.359 2.656 1.861 1.00 70.44 90 PRO A O 1
ATOM 666 N N . TYR A 1 91 ? -5.400 1.272 0.443 1.00 71.25 91 TYR A N 1
ATOM 667 C CA . TYR A 1 91 ? -4.972 1.952 -0.793 1.00 71.25 91 TYR A CA 1
ATOM 668 C C . TYR A 1 91 ? -6.077 2.754 -1.484 1.00 71.25 91 TYR A C 1
ATOM 670 O O . TYR A 1 91 ? -5.807 3.484 -2.427 1.00 71.25 91 TYR A O 1
ATOM 678 N N . ALA A 1 92 ? -7.312 2.656 -0.995 1.00 71.38 92 ALA A N 1
ATOM 679 C CA . ALA A 1 92 ? -8.416 3.504 -1.428 1.00 71.38 92 ALA A CA 1
ATOM 680 C C . ALA A 1 92 ? -8.932 4.233 -0.185 1.00 71.38 92 ALA A C 1
ATOM 682 O O . ALA A 1 92 ? -9.949 3.837 0.391 1.00 71.38 92 ALA A O 1
ATOM 683 N N . PRO A 1 93 ? -8.166 5.221 0.316 1.00 66.50 93 PRO A N 1
ATOM 684 C CA . PRO A 1 93 ? -8.528 5.906 1.541 1.00 66.50 93 PRO A CA 1
ATOM 685 C C . PRO A 1 93 ? -9.943 6.484 1.456 1.00 66.50 93 PRO A C 1
ATOM 687 O O . PRO A 1 93 ? -10.378 6.974 0.412 1.00 66.50 93 PRO A O 1
ATOM 690 N N . SER A 1 94 ? -10.670 6.431 2.572 1.00 62.97 94 SER A N 1
ATOM 691 C CA . SER A 1 94 ? -12.051 6.907 2.639 1.00 62.97 94 SER A CA 1
ATOM 692 C C . SER A 1 94 ? -12.188 8.331 2.106 1.00 62.97 94 SER A C 1
ATOM 694 O O . SER A 1 94 ? -11.396 9.208 2.447 1.00 62.97 94 SER A O 1
ATOM 696 N N . GLY A 1 95 ? -13.220 8.560 1.292 1.00 60.34 95 GLY A N 1
ATOM 697 C CA . GLY A 1 95 ? -13.491 9.867 0.689 1.00 60.34 95 GLY A CA 1
ATOM 698 C C . GLY A 1 95 ? -12.720 10.153 -0.604 1.00 60.34 95 GLY A C 1
ATOM 699 O O . GLY A 1 95 ? -12.932 11.208 -1.197 1.00 60.34 95 GLY A O 1
ATOM 700 N N . LYS A 1 96 ? -11.876 9.231 -1.089 1.00 66.50 96 LYS A N 1
ATOM 701 C CA . LYS A 1 96 ? -11.159 9.366 -2.367 1.00 66.50 96 LYS A CA 1
ATOM 702 C C . LYS A 1 96 ? -11.754 8.462 -3.444 1.00 66.50 96 LYS A C 1
ATOM 704 O O . LYS A 1 96 ? -11.255 7.373 -3.694 1.00 66.50 96 LYS A O 1
ATOM 709 N N . ALA A 1 97 ? -12.800 8.931 -4.124 1.00 69.00 97 ALA A N 1
ATOM 710 C CA . ALA A 1 97 ? -13.405 8.196 -5.243 1.00 69.00 97 ALA A CA 1
ATOM 711 C C . ALA A 1 97 ? -12.416 7.951 -6.404 1.00 69.00 97 ALA A C 1
ATOM 713 O O . ALA A 1 97 ? -12.469 6.910 -7.051 1.00 69.00 97 ALA A O 1
ATOM 714 N N . ASN A 1 98 ? -11.469 8.874 -6.612 1.00 81.25 98 ASN A N 1
ATOM 715 C CA . ASN A 1 98 ? -10.481 8.834 -7.695 1.00 81.25 98 ASN A CA 1
ATOM 716 C C . ASN A 1 98 ? -9.089 8.389 -7.221 1.00 81.25 98 ASN A C 1
ATOM 718 O O . ASN A 1 98 ? -8.088 8.756 -7.831 1.00 81.25 98 ASN A O 1
ATOM 722 N N . TRP A 1 99 ? -9.012 7.615 -6.134 1.00 84.12 99 TRP A N 1
ATOM 723 C CA . TRP A 1 99 ? -7.749 7.212 -5.508 1.00 84.12 99 TRP A CA 1
ATOM 724 C C . TRP A 1 99 ? -6.727 6.662 -6.525 1.00 84.12 99 TRP A C 1
ATOM 726 O O . TRP A 1 99 ? -5.577 7.091 -6.553 1.00 84.12 99 TRP A O 1
ATOM 736 N N . ALA A 1 100 ? -7.144 5.761 -7.414 1.00 85.56 100 ALA A N 1
ATOM 737 C CA . ALA A 1 100 ? -6.237 5.137 -8.377 1.00 85.56 100 ALA A CA 1
ATOM 738 C C . ALA A 1 100 ? -5.649 6.160 -9.358 1.00 85.56 100 ALA A C 1
ATOM 740 O O . ALA A 1 100 ? -4.459 6.114 -9.656 1.00 85.56 100 ALA A O 1
ATOM 741 N N . VAL A 1 101 ? -6.478 7.105 -9.815 1.00 89.12 101 VAL A N 1
ATOM 742 C CA . VAL A 1 101 ? -6.065 8.175 -10.730 1.00 89.12 101 VAL A CA 1
ATOM 743 C C . VAL A 1 101 ? -5.074 9.104 -10.035 1.00 89.12 101 VAL A C 1
ATOM 745 O O . VAL A 1 101 ? -3.986 9.301 -10.554 1.00 89.12 101 VAL A O 1
ATOM 748 N N . GLU A 1 102 ? -5.380 9.577 -8.821 1.00 91.31 102 GLU A N 1
ATOM 749 C CA . GLU A 1 102 ? -4.475 10.451 -8.054 1.00 91.31 102 GLU A CA 1
ATOM 750 C C . GLU A 1 102 ? -3.110 9.785 -7.789 1.00 91.31 102 GLU A C 1
ATOM 752 O O . GLU A 1 102 ? -2.061 10.423 -7.885 1.00 91.31 102 GLU A O 1
ATOM 757 N N . ALA A 1 103 ? -3.103 8.486 -7.486 1.00 91.12 103 ALA A N 1
ATOM 758 C CA . ALA A 1 103 ? -1.871 7.728 -7.302 1.00 91.12 103 ALA A CA 1
ATOM 759 C C . ALA A 1 103 ? -1.040 7.619 -8.591 1.00 91.12 103 ALA A C 1
ATOM 761 O O . ALA A 1 103 ? 0.183 7.780 -8.555 1.00 91.12 103 ALA A O 1
ATOM 762 N N . VAL A 1 104 ? -1.687 7.358 -9.730 1.00 94.00 104 VAL A N 1
ATOM 763 C CA . VAL A 1 104 ? -1.006 7.323 -11.030 1.00 94.00 104 VAL A CA 1
ATOM 764 C C . VAL A 1 104 ? -0.529 8.711 -11.447 1.00 94.00 104 VAL A C 1
ATOM 766 O O . VAL A 1 104 ? 0.584 8.819 -11.955 1.00 94.00 104 VAL A O 1
ATOM 769 N N . ASP A 1 105 ? -1.281 9.770 -11.157 1.00 95.06 105 ASP A N 1
ATOM 770 C CA . ASP A 1 105 ? -0.869 11.155 -11.403 1.00 95.06 105 ASP A CA 1
ATOM 771 C C . ASP A 1 105 ? 0.395 11.521 -10.612 1.00 95.06 105 ASP A C 1
ATOM 773 O O . ASP A 1 105 ? 1.307 12.150 -11.152 1.00 95.06 105 ASP A O 1
ATOM 777 N N . ALA A 1 106 ? 0.516 11.064 -9.361 1.00 95.31 106 ALA A N 1
ATOM 778 C CA . ALA A 1 106 ? 1.743 11.242 -8.583 1.00 95.31 106 ALA A CA 1
ATOM 779 C C . ALA A 1 106 ? 2.945 10.524 -9.224 1.00 95.31 106 ALA A C 1
ATOM 781 O O . ALA A 1 106 ? 4.043 11.083 -9.293 1.00 95.31 106 ALA A O 1
ATOM 782 N N . ALA A 1 107 ? 2.746 9.307 -9.739 1.00 96.56 107 ALA A N 1
ATOM 783 C CA . ALA A 1 107 ? 3.791 8.577 -10.456 1.00 96.56 107 ALA A CA 1
ATOM 784 C C . ALA A 1 107 ? 4.129 9.212 -11.815 1.00 96.56 107 ALA A C 1
ATOM 786 O O . ALA A 1 107 ? 5.294 9.217 -12.212 1.00 96.56 107 ALA A O 1
ATOM 787 N N . LEU A 1 108 ? 3.139 9.776 -12.514 1.00 96.81 108 LEU A N 1
ATOM 788 C CA . LEU A 1 108 ? 3.323 10.532 -13.754 1.00 96.81 108 LEU A CA 1
ATOM 789 C C . LEU A 1 108 ? 4.183 11.769 -13.502 1.00 96.81 108 LEU A C 1
ATOM 791 O O . LEU A 1 108 ? 5.148 11.998 -14.230 1.00 96.81 108 LEU A O 1
ATOM 795 N N . ALA A 1 109 ? 3.864 12.534 -12.457 1.00 96.31 109 ALA A N 1
ATOM 796 C CA . ALA A 1 109 ? 4.630 13.710 -12.061 1.00 96.31 109 ALA A CA 1
ATOM 797 C C . ALA A 1 109 ? 6.080 13.344 -11.716 1.00 96.31 109 ALA A C 1
ATOM 799 O O . ALA A 1 109 ? 7.006 14.008 -12.182 1.00 96.31 109 ALA A O 1
ATOM 800 N N . PHE A 1 110 ? 6.285 12.255 -10.971 1.00 96.00 110 PHE A N 1
ATOM 801 C CA . PHE A 1 110 ? 7.619 11.737 -10.671 1.00 96.00 110 PHE A CA 1
ATOM 802 C C . PHE A 1 110 ? 8.388 11.332 -11.936 1.00 96.00 110 PHE A C 1
ATOM 804 O O . PHE A 1 110 ? 9.510 11.785 -12.143 1.00 96.00 110 PHE A O 1
ATOM 811 N N . ALA A 1 111 ? 7.778 10.547 -12.828 1.00 96.31 111 ALA A N 1
ATOM 812 C CA . ALA A 1 111 ? 8.412 10.150 -14.084 1.00 96.31 111 ALA A CA 1
ATOM 813 C C . ALA A 1 111 ? 8.787 11.368 -14.946 1.00 96.31 111 ALA A C 1
ATOM 815 O O . ALA A 1 111 ? 9.888 11.420 -15.493 1.00 96.31 111 ALA A O 1
ATOM 816 N N . ALA A 1 112 ? 7.910 12.373 -15.021 1.00 96.31 112 ALA A N 1
ATOM 817 C CA . ALA A 1 112 ? 8.157 13.598 -15.772 1.00 96.31 112 ALA A CA 1
ATOM 818 C C . ALA A 1 112 ? 9.322 14.422 -15.195 1.00 96.31 112 ALA A C 1
ATOM 820 O O . ALA A 1 112 ? 10.127 14.948 -15.965 1.00 96.31 112 ALA A O 1
ATOM 821 N N . GLN A 1 113 ? 9.450 14.505 -13.865 1.00 95.12 113 GLN A N 1
ATOM 822 C CA . GLN A 1 113 ? 10.591 15.156 -13.200 1.00 95.12 113 GLN A CA 1
ATOM 823 C C . GLN A 1 113 ? 11.922 14.468 -13.534 1.00 95.12 113 GLN A C 1
ATOM 825 O O . GLN A 1 113 ? 12.934 15.143 -13.709 1.00 95.12 113 GLN A O 1
ATOM 830 N N . GLU A 1 114 ? 11.897 13.148 -13.708 1.00 93.81 114 GLU A N 1
ATOM 831 C CA . GLU A 1 114 ? 13.042 12.340 -14.142 1.00 93.81 114 GLU A CA 1
ATOM 832 C C . GLU A 1 114 ? 13.268 12.371 -15.669 1.00 93.81 114 GLU A C 1
ATOM 834 O O . GLU A 1 114 ? 14.135 11.663 -16.184 1.00 93.81 114 GLU A O 1
ATOM 839 N N . GLY A 1 115 ? 12.491 13.162 -16.422 1.00 96.38 115 GLY A N 1
ATOM 840 C CA . GLY A 1 115 ? 12.586 13.248 -17.882 1.00 96.38 115 GLY A CA 1
ATOM 841 C C . GLY A 1 115 ? 12.136 11.974 -18.605 1.00 96.38 115 GLY A C 1
ATOM 842 O O . GLY A 1 115 ? 12.641 11.669 -19.686 1.00 96.38 115 GLY A O 1
ATOM 843 N N . ARG A 1 116 ? 11.218 11.209 -18.005 1.00 97.00 116 ARG A N 1
ATOM 844 C CA . ARG A 1 116 ? 10.771 9.890 -18.475 1.00 97.00 116 ARG A CA 1
ATOM 845 C C . ARG A 1 116 ? 9.275 9.848 -18.755 1.00 97.00 116 ARG A C 1
ATOM 847 O O . ARG A 1 116 ? 8.486 10.608 -18.199 1.00 97.00 116 ARG A O 1
ATOM 854 N N . THR A 1 117 ? 8.870 8.905 -19.600 1.00 97.88 117 THR A N 1
ATOM 855 C CA . THR A 1 117 ? 7.452 8.587 -19.825 1.00 97.88 117 THR A CA 1
ATOM 856 C C . THR A 1 117 ? 7.009 7.465 -18.892 1.00 97.88 117 THR A C 1
ATOM 858 O O . THR A 1 117 ? 7.626 6.401 -18.876 1.00 97.88 117 THR A O 1
ATOM 861 N N . LEU A 1 118 ? 5.926 7.667 -18.136 1.00 98.19 118 LEU A N 1
ATOM 862 C CA . LEU A 1 118 ? 5.350 6.594 -17.325 1.00 98.19 118 LEU A CA 1
ATOM 863 C C . LEU A 1 118 ? 4.614 5.575 -18.208 1.00 98.19 118 LEU A C 1
ATOM 865 O O . LEU A 1 118 ? 3.829 5.955 -19.081 1.00 98.19 118 LEU A O 1
ATOM 869 N N . ARG A 1 119 ? 4.809 4.285 -17.925 1.00 98.00 119 ARG A N 1
ATOM 870 C CA . ARG A 1 119 ? 3.943 3.186 -18.373 1.00 98.00 119 ARG A CA 1
ATOM 871 C C . ARG A 1 119 ? 3.437 2.391 -17.179 1.00 98.00 119 ARG A C 1
ATOM 873 O O . ARG A 1 119 ? 4.135 2.255 -16.175 1.00 98.00 119 ARG A O 1
ATOM 880 N N . LEU A 1 120 ? 2.236 1.839 -17.304 1.00 97.00 120 LEU A N 1
ATOM 881 C CA . LEU A 1 120 ? 1.678 0.932 -16.304 1.00 97.00 120 LEU A CA 1
ATOM 882 C C . LEU A 1 120 ? 2.018 -0.520 -16.642 1.00 97.00 120 LEU A C 1
ATOM 884 O O . LEU A 1 120 ? 2.106 -0.885 -17.810 1.00 97.00 120 LEU A O 1
ATOM 888 N N . ALA A 1 121 ? 2.173 -1.360 -15.630 1.00 96.19 121 ALA A N 1
ATOM 889 C CA . ALA A 1 121 ? 2.382 -2.794 -15.788 1.00 96.19 121 ALA A CA 1
ATOM 890 C C . ALA A 1 121 ? 1.593 -3.568 -14.725 1.00 96.19 121 ALA A C 1
ATOM 892 O O . ALA A 1 121 ? 1.289 -3.044 -13.649 1.00 96.19 121 ALA A O 1
ATOM 893 N N . GLY A 1 122 ? 1.240 -4.818 -15.031 1.00 93.19 122 GLY A N 1
ATOM 894 C CA . GLY A 1 122 ? 0.560 -5.699 -14.078 1.00 93.19 122 GLY A CA 1
ATOM 895 C C . GLY A 1 122 ? -0.812 -5.193 -13.621 1.00 93.19 122 GLY A C 1
ATOM 896 O O . GLY A 1 122 ? -1.201 -5.469 -12.492 1.00 93.19 122 GLY A O 1
ATOM 897 N N . VAL A 1 123 ? -1.522 -4.431 -14.464 1.00 90.69 123 VAL A N 1
ATOM 898 C CA . VAL A 1 123 ? -2.811 -3.802 -14.129 1.00 90.69 123 VAL A CA 1
ATOM 899 C C . VAL A 1 123 ? -3.863 -4.875 -13.804 1.00 90.69 123 VAL A C 1
ATOM 901 O O . VAL A 1 123 ? -4.262 -5.616 -14.707 1.00 90.69 123 VAL A O 1
ATOM 904 N N . PRO A 1 124 ? -4.337 -4.986 -12.547 1.00 83.62 124 PRO A N 1
ATOM 905 C CA . PRO A 1 124 ? -5.327 -5.994 -12.183 1.00 83.62 124 PRO A CA 1
ATOM 906 C C . PRO A 1 124 ? -6.687 -5.728 -12.835 1.00 83.62 124 PRO A C 1
ATOM 908 O O . PRO A 1 124 ? -7.077 -4.584 -13.080 1.00 83.62 124 PRO A O 1
ATOM 911 N N . SER A 1 125 ? -7.465 -6.790 -13.051 1.00 77.69 125 SER A N 1
ATOM 912 C CA . SER A 1 125 ? -8.852 -6.662 -13.506 1.00 77.69 125 SER A CA 1
ATOM 913 C C . SER A 1 125 ? -9.676 -5.818 -12.528 1.00 77.69 125 SER A C 1
ATOM 915 O O . SER A 1 125 ? -9.628 -6.055 -11.322 1.00 77.69 125 SER A O 1
ATOM 917 N N . GLY A 1 126 ? -10.467 -4.875 -13.045 1.00 73.69 126 GLY A N 1
ATOM 918 C CA . GLY A 1 126 ? -11.334 -4.010 -12.233 1.00 73.69 126 GLY A CA 1
ATOM 919 C C . GLY A 1 126 ? -10.703 -2.679 -11.817 1.00 73.69 126 GLY A C 1
ATOM 920 O O . GLY A 1 126 ? -11.393 -1.849 -11.230 1.00 73.69 126 GLY A O 1
ATOM 921 N N . TRP A 1 127 ? -9.434 -2.437 -12.153 1.00 77.44 127 TRP A N 1
ATOM 922 C CA . TRP A 1 127 ? -8.854 -1.102 -12.032 1.00 77.44 127 TRP A CA 1
ATOM 923 C C . TRP A 1 127 ? -9.502 -0.112 -13.012 1.00 77.44 127 TRP A C 1
ATOM 925 O O . TRP A 1 127 ? -9.838 -0.494 -14.139 1.00 77.44 127 TRP A O 1
ATOM 935 N N . PRO A 1 128 ? -9.684 1.160 -12.611 1.00 80.56 128 PRO A N 1
ATOM 936 C CA . PRO A 1 128 ? -10.241 2.174 -13.495 1.00 80.56 128 PRO A CA 1
ATOM 937 C C . PRO A 1 128 ? -9.298 2.458 -14.669 1.00 80.56 128 PRO A C 1
ATOM 939 O O . PRO A 1 128 ? -8.084 2.281 -14.578 1.00 80.56 128 PRO A O 1
ATOM 942 N N . GLN A 1 129 ? -9.853 2.941 -15.782 1.00 83.25 129 GLN A N 1
ATOM 943 C CA . GLN A 1 129 ? -9.033 3.444 -16.884 1.00 83.25 129 GLN A CA 1
ATOM 944 C C . GLN A 1 129 ? -8.344 4.746 -16.457 1.00 83.25 129 GLN A C 1
ATOM 946 O O . GLN A 1 129 ? -9.009 5.698 -16.063 1.00 83.25 129 GLN A O 1
ATOM 951 N N . MET A 1 130 ? -7.012 4.779 -16.546 1.00 86.69 130 MET A N 1
ATOM 952 C CA . MET A 1 130 ? -6.180 5.880 -16.031 1.00 86.69 130 MET A CA 1
ATOM 953 C C . MET A 1 130 ? -5.560 6.750 -17.136 1.00 86.69 130 MET A C 1
ATOM 955 O O . MET A 1 130 ? -4.772 7.637 -16.844 1.00 86.69 130 MET A O 1
ATOM 959 N N . GLY A 1 131 ? -5.866 6.492 -18.414 1.00 87.06 131 GLY A N 1
ATOM 960 C CA . GLY A 1 131 ? -5.323 7.266 -19.543 1.00 87.06 131 GLY A CA 1
ATOM 961 C C . GLY A 1 131 ? -3.813 7.103 -19.788 1.00 87.06 131 GLY A C 1
ATOM 962 O O . GLY A 1 131 ? -3.274 7.743 -20.685 1.00 87.06 131 GLY A O 1
ATOM 963 N N . VAL A 1 132 ? -3.137 6.234 -19.030 1.00 92.81 132 VAL A N 1
ATOM 964 C CA . VAL A 1 132 ? -1.721 5.882 -19.199 1.00 92.81 132 VAL A CA 1
ATOM 965 C C . VAL A 1 132 ? -1.615 4.537 -19.911 1.00 92.81 132 VAL A C 1
ATOM 967 O O . VAL A 1 132 ? -2.290 3.573 -19.544 1.00 92.81 132 VAL A O 1
ATOM 970 N N . GLU A 1 133 ? -0.761 4.461 -20.932 1.00 95.12 133 GLU A N 1
ATOM 971 C CA . GLU A 1 133 ? -0.533 3.213 -21.663 1.00 95.12 133 GLU A CA 1
ATOM 972 C C . GLU A 1 133 ? 0.090 2.144 -20.760 1.00 95.12 133 GLU A C 1
ATOM 974 O O . GLU A 1 133 ? 0.936 2.427 -19.905 1.00 95.12 133 GLU A O 1
ATOM 979 N N . SER A 1 134 ? -0.327 0.898 -20.978 1.00 95.19 134 SER A N 1
ATOM 980 C CA . SER A 1 134 ? 0.181 -0.264 -20.255 1.00 95.19 134 SER A CA 1
ATOM 981 C C . SER A 1 134 ? 1.133 -1.079 -21.124 1.00 95.19 134 SER A C 1
ATOM 983 O O . SER A 1 134 ? 0.921 -1.199 -22.330 1.00 95.19 134 SER A O 1
ATOM 985 N N . VAL A 1 135 ? 2.149 -1.670 -20.504 1.00 96.19 135 VAL A N 1
ATOM 986 C CA . VAL A 1 135 ? 2.997 -2.706 -21.104 1.00 96.19 135 VAL A CA 1
ATOM 987 C C . VAL A 1 135 ? 2.484 -4.083 -20.681 1.00 96.19 135 VAL A C 1
ATOM 989 O O . VAL A 1 135 ? 2.132 -4.286 -19.516 1.00 96.19 135 VAL A O 1
ATOM 992 N N . ALA A 1 136 ? 2.395 -5.019 -21.630 1.00 93.31 136 ALA A N 1
ATOM 993 C CA . ALA A 1 136 ? 1.861 -6.356 -21.372 1.00 93.31 136 ALA A CA 1
ATOM 994 C C . ALA A 1 136 ? 2.950 -7.310 -20.862 1.00 93.31 136 ALA A C 1
ATOM 996 O O . ALA A 1 136 ? 2.692 -8.122 -19.973 1.00 93.31 136 ALA A O 1
ATOM 997 N N . GLY A 1 137 ? 4.167 -7.185 -21.394 1.00 95.50 137 GLY A N 1
ATOM 998 C CA . GLY A 1 137 ? 5.339 -7.944 -20.972 1.00 95.50 137 GLY A CA 1
ATOM 999 C C . GLY A 1 137 ? 6.570 -7.068 -20.752 1.00 95.50 137 GLY A C 1
ATOM 1000 O O . GLY A 1 137 ? 6.633 -5.920 -21.188 1.00 95.50 137 GLY A O 1
ATOM 1001 N N . ALA A 1 138 ? 7.581 -7.640 -20.092 1.00 96.06 138 ALA A N 1
ATOM 1002 C CA . ALA A 1 138 ? 8.873 -6.981 -19.892 1.00 96.06 138 ALA A CA 1
ATOM 1003 C C . ALA A 1 138 ? 9.541 -6.620 -21.231 1.00 96.06 138 ALA A C 1
ATOM 1005 O O . ALA A 1 138 ? 10.247 -5.617 -21.326 1.00 96.06 138 ALA A O 1
ATOM 1006 N N . ASP A 1 139 ? 9.268 -7.398 -22.283 1.00 96.94 139 ASP A N 1
ATOM 1007 C CA . ASP A 1 139 ? 9.838 -7.168 -23.605 1.00 96.94 139 ASP A CA 1
ATOM 1008 C C . ASP A 1 139 ? 9.296 -5.923 -24.319 1.00 96.94 139 ASP A C 1
ATOM 1010 O O . ASP A 1 139 ? 9.989 -5.386 -25.191 1.00 96.94 139 ASP A O 1
ATOM 1014 N N . ASP A 1 140 ? 8.113 -5.450 -23.917 1.00 97.31 140 ASP A N 1
ATOM 1015 C CA . ASP A 1 140 ? 7.459 -4.252 -24.452 1.00 97.31 140 ASP A CA 1
ATOM 1016 C C . ASP A 1 140 ? 7.992 -2.958 -23.814 1.00 97.31 140 ASP A C 1
ATOM 1018 O O . ASP A 1 140 ? 7.710 -1.859 -24.301 1.00 97.31 140 ASP A O 1
ATOM 1022 N N . ALA A 1 141 ? 8.757 -3.068 -22.721 1.00 97.00 141 ALA A N 1
ATOM 1023 C CA . ALA A 1 141 ? 9.385 -1.925 -22.074 1.00 97.00 141 ALA A CA 1
ATOM 1024 C C . ALA A 1 141 ? 10.463 -1.311 -22.981 1.00 97.00 141 ALA A C 1
ATOM 1026 O O . ALA A 1 141 ? 11.227 -2.011 -23.657 1.00 97.00 141 ALA A O 1
ATOM 1027 N N . GLN A 1 142 ? 10.542 0.020 -22.979 1.00 97.19 142 GLN A N 1
ATOM 1028 C CA . GLN A 1 142 ? 11.458 0.790 -23.822 1.00 97.19 142 GLN A CA 1
ATOM 1029 C C . GLN A 1 142 ? 12.338 1.724 -22.988 1.00 97.19 142 GLN A C 1
ATOM 1031 O O . GLN A 1 142 ? 11.970 2.154 -21.894 1.00 97.19 142 GLN A O 1
ATOM 1036 N N . ALA A 1 143 ? 13.505 2.076 -23.531 1.00 96.38 143 ALA A N 1
ATOM 1037 C CA . ALA A 1 143 ? 14.385 3.068 -22.923 1.00 96.38 143 ALA A CA 1
ATOM 1038 C C . ALA A 1 143 ? 13.676 4.428 -22.765 1.00 96.38 143 ALA A C 1
ATOM 1040 O O . ALA A 1 143 ? 12.821 4.796 -23.569 1.00 96.38 143 ALA A O 1
ATOM 1041 N N . GLY A 1 144 ? 14.042 5.182 -21.723 1.00 96.25 144 GLY A N 1
ATOM 1042 C CA . GLY A 1 144 ? 13.411 6.470 -21.404 1.00 96.25 144 GLY A CA 1
ATOM 1043 C C . GLY A 1 144 ? 12.056 6.359 -20.693 1.00 96.25 144 GLY A C 1
ATOM 1044 O O . GLY A 1 144 ? 11.411 7.377 -20.444 1.00 96.25 144 GLY A O 1
ATOM 1045 N N . GLN A 1 145 ? 11.623 5.148 -20.334 1.00 97.06 145 GLN A N 1
ATOM 1046 C CA . GLN A 1 145 ? 10.411 4.937 -19.546 1.00 97.06 145 GLN A CA 1
ATOM 1047 C C . GLN A 1 145 ? 10.709 4.852 -18.043 1.00 97.06 145 GLN A C 1
ATOM 1049 O O . GLN A 1 145 ? 11.839 4.588 -17.619 1.00 97.06 145 GLN A O 1
ATOM 1054 N N . ALA A 1 146 ? 9.668 5.090 -17.251 1.00 97.94 146 ALA A N 1
ATOM 1055 C CA . ALA A 1 146 ? 9.523 4.611 -15.883 1.00 97.94 146 ALA A CA 1
ATOM 1056 C C . ALA A 1 146 ? 8.299 3.687 -15.847 1.00 97.94 146 ALA A C 1
ATOM 1058 O O . ALA A 1 146 ? 7.302 3.958 -16.522 1.00 97.94 146 ALA A O 1
ATOM 1059 N N . LEU A 1 147 ? 8.366 2.600 -15.088 1.00 97.94 147 LEU A N 1
ATOM 1060 C CA . LEU A 1 147 ? 7.282 1.621 -15.009 1.00 97.94 147 LEU A CA 1
ATOM 1061 C C . LEU A 1 147 ? 6.619 1.710 -13.641 1.00 97.94 147 LEU A C 1
ATOM 1063 O O . LEU A 1 147 ? 7.325 1.754 -12.644 1.00 97.94 147 LEU A O 1
ATOM 1067 N N . LEU A 1 148 ? 5.290 1.716 -13.577 1.00 97.31 148 LEU A N 1
ATOM 1068 C CA . LEU A 1 148 ? 4.542 1.546 -12.330 1.00 97.31 148 LEU A CA 1
ATOM 1069 C C . LEU A 1 148 ? 3.782 0.221 -12.372 1.00 97.31 148 LEU A C 1
ATOM 1071 O O . LEU A 1 148 ? 2.878 0.029 -13.187 1.00 97.31 148 LEU A O 1
ATOM 1075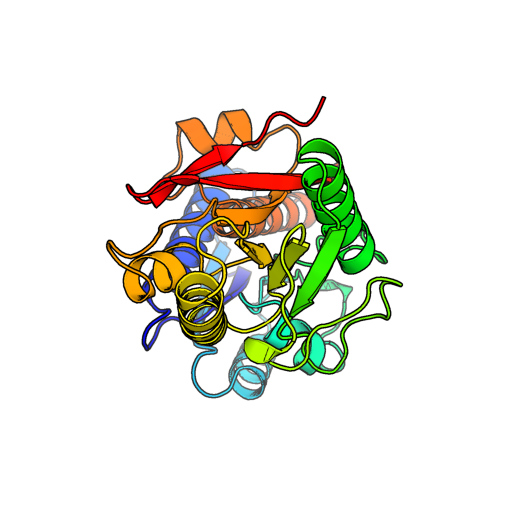 N N . TRP A 1 149 ? 4.146 -0.679 -11.469 1.00 95.75 149 TRP A N 1
ATOM 1076 C CA . TRP A 1 149 ? 3.516 -1.973 -11.286 1.00 95.75 149 TRP A CA 1
ATOM 1077 C C . TRP A 1 149 ? 2.343 -1.882 -10.310 1.00 95.75 149 TRP A C 1
ATOM 1079 O O . TRP A 1 149 ? 2.496 -1.440 -9.168 1.00 95.75 149 TRP A O 1
ATOM 1089 N N . LEU A 1 150 ? 1.170 -2.320 -10.766 1.00 91.56 150 LEU A N 1
ATOM 1090 C CA . LEU A 1 150 ? -0.090 -2.260 -10.012 1.00 91.56 150 LEU A CA 1
ATOM 1091 C C . LEU A 1 150 ? -0.543 -3.625 -9.469 1.00 91.56 150 LEU A C 1
ATOM 1093 O O . LEU A 1 150 ? -1.583 -3.722 -8.815 1.00 91.56 150 LEU A O 1
ATOM 1097 N N . GLY A 1 151 ? 0.214 -4.676 -9.778 1.00 89.31 151 GLY A N 1
ATOM 1098 C CA . GLY A 1 151 ? -0.099 -6.050 -9.417 1.00 89.31 151 GLY A CA 1
ATOM 1099 C C . GLY A 1 151 ? 0.554 -6.507 -8.115 1.00 89.31 151 GLY A C 1
ATOM 1100 O O . GLY A 1 151 ? 0.995 -5.724 -7.278 1.00 89.31 151 GLY A O 1
ATOM 1101 N N . ASP A 1 152 ? 0.640 -7.825 -7.978 1.00 88.69 152 ASP A N 1
ATOM 1102 C CA . ASP A 1 152 ? 1.306 -8.517 -6.878 1.00 88.69 152 ASP A CA 1
ATOM 1103 C C . ASP A 1 152 ? 2.819 -8.218 -6.837 1.00 88.69 152 ASP A C 1
ATOM 1105 O O . ASP A 1 152 ? 3.481 -8.228 -7.875 1.00 88.69 152 ASP A O 1
ATOM 1109 N N . ALA A 1 153 ? 3.377 -7.949 -5.654 1.00 91.19 153 ALA A N 1
ATOM 1110 C CA . ALA A 1 153 ? 4.758 -7.476 -5.523 1.00 91.19 153 ALA A CA 1
ATOM 1111 C C . ALA A 1 153 ? 5.810 -8.518 -5.945 1.00 91.19 153 ALA A C 1
ATOM 1113 O O . ALA A 1 153 ? 6.847 -8.149 -6.494 1.00 91.19 153 ALA A O 1
ATOM 1114 N N . ALA A 1 154 ? 5.551 -9.810 -5.738 1.00 91.00 154 ALA A N 1
ATOM 1115 C CA . ALA A 1 154 ? 6.453 -10.872 -6.161 1.00 91.00 154 ALA A CA 1
ATOM 1116 C C . ALA A 1 154 ? 6.478 -11.021 -7.686 1.00 91.00 154 ALA A C 1
ATOM 1118 O O . ALA A 1 154 ? 7.557 -11.109 -8.266 1.00 91.00 154 ALA A O 1
ATOM 1119 N N . ALA A 1 155 ? 5.312 -10.980 -8.337 1.00 92.69 155 ALA A N 1
ATOM 1120 C CA . ALA A 1 155 ? 5.241 -10.931 -9.798 1.00 92.69 155 ALA A CA 1
ATOM 1121 C C . ALA A 1 155 ? 5.888 -9.650 -10.360 1.00 92.69 155 ALA A C 1
ATOM 1123 O O . ALA A 1 155 ? 6.543 -9.687 -11.401 1.00 92.69 155 ALA A O 1
ATOM 1124 N N . GLY A 1 156 ? 5.756 -8.529 -9.644 1.00 94.31 156 GLY A N 1
ATOM 1125 C CA . GLY A 1 156 ? 6.423 -7.273 -9.982 1.00 94.31 156 GLY A CA 1
ATOM 1126 C C . GLY A 1 156 ? 7.944 -7.370 -9.920 1.00 94.31 156 GLY A C 1
ATOM 1127 O O . GLY A 1 156 ? 8.609 -6.821 -10.791 1.00 94.31 156 GLY A O 1
ATOM 1128 N N . ALA A 1 157 ? 8.497 -8.093 -8.942 1.00 94.31 157 ALA A N 1
ATOM 1129 C CA . ALA A 1 157 ? 9.938 -8.330 -8.836 1.00 94.31 157 ALA A CA 1
ATOM 1130 C C . ALA A 1 157 ? 10.473 -9.136 -10.024 1.00 94.31 157 ALA A C 1
ATOM 1132 O O . ALA A 1 157 ? 11.444 -8.715 -10.651 1.00 94.31 157 ALA A O 1
ATOM 1133 N N . ASP A 1 158 ? 9.795 -10.232 -10.382 1.00 94.75 158 ASP A N 1
ATOM 1134 C CA . ASP A 1 158 ? 10.167 -11.049 -11.544 1.00 94.75 158 ASP A CA 1
ATOM 1135 C C . ASP A 1 158 ? 10.122 -10.214 -12.839 1.00 94.75 158 ASP A C 1
ATOM 1137 O O . ASP A 1 158 ? 11.022 -10.281 -13.680 1.00 94.75 158 ASP A O 1
ATOM 1141 N N . PHE A 1 159 ? 9.089 -9.378 -12.986 1.00 96.38 159 PHE A N 1
ATOM 1142 C CA . PHE A 1 159 ? 8.950 -8.470 -14.121 1.00 96.38 159 PHE A CA 1
ATOM 1143 C C . PHE A 1 159 ? 10.066 -7.412 -14.147 1.00 96.38 159 PHE A C 1
ATOM 1145 O O . PHE A 1 159 ? 10.658 -7.169 -15.199 1.00 96.38 159 PHE A O 1
ATOM 1152 N N . ALA A 1 160 ? 10.377 -6.792 -13.005 1.00 95.69 160 ALA A N 1
ATOM 1153 C CA . ALA A 1 160 ? 11.424 -5.780 -12.892 1.00 95.69 160 ALA A CA 1
ATOM 1154 C C . ALA A 1 160 ? 12.803 -6.348 -13.249 1.00 95.69 160 ALA A C 1
ATOM 1156 O O . ALA A 1 160 ? 13.525 -5.730 -14.028 1.00 95.69 160 ALA A O 1
ATOM 1157 N N . GLN A 1 161 ? 13.137 -7.548 -12.765 1.00 94.94 161 GLN A N 1
ATOM 1158 C CA . GLN A 1 161 ? 14.382 -8.238 -13.119 1.00 94.94 161 GLN A CA 1
ATOM 1159 C C . GLN A 1 161 ? 14.488 -8.478 -14.628 1.00 94.94 161 GLN A C 1
ATOM 1161 O O . GLN A 1 161 ? 15.517 -8.168 -15.229 1.00 94.94 161 GLN A O 1
ATOM 1166 N N . ALA A 1 162 ? 13.416 -8.960 -15.265 1.00 95.44 162 ALA A N 1
ATOM 1167 C CA . ALA A 1 162 ? 13.392 -9.161 -16.714 1.00 95.44 162 ALA A CA 1
ATOM 1168 C C . ALA A 1 162 ? 13.587 -7.844 -17.493 1.00 95.44 162 ALA A C 1
ATOM 1170 O O . ALA A 1 162 ? 14.304 -7.814 -18.495 1.00 95.44 162 ALA A O 1
ATOM 1171 N N . VAL A 1 163 ? 13.004 -6.738 -17.016 1.00 95.88 163 VAL A N 1
ATOM 1172 C CA . VAL A 1 163 ? 13.226 -5.406 -17.602 1.00 95.88 163 VAL A CA 1
ATOM 1173 C C . VAL A 1 163 ? 14.673 -4.953 -17.406 1.00 95.88 163 VAL A C 1
ATOM 1175 O O . VAL A 1 163 ? 15.306 -4.531 -18.374 1.00 95.88 163 VAL A O 1
ATOM 1178 N N . TRP A 1 164 ? 15.227 -5.054 -16.197 1.00 95.38 164 TRP A N 1
ATOM 1179 C CA . TRP A 1 164 ? 16.571 -4.557 -15.880 1.00 95.38 164 TRP A CA 1
ATOM 1180 C C . TRP A 1 164 ? 17.697 -5.323 -16.573 1.00 95.38 164 TRP A C 1
ATOM 1182 O O . TRP A 1 164 ? 18.725 -4.723 -16.879 1.00 95.38 164 TRP A O 1
ATOM 1192 N N . GLN A 1 165 ? 17.489 -6.592 -16.936 1.00 93.94 165 GLN A N 1
ATOM 1193 C CA . GLN A 1 165 ? 18.428 -7.330 -17.794 1.00 93.94 165 GLN A CA 1
ATOM 1194 C C . GLN A 1 165 ? 18.656 -6.653 -19.155 1.00 93.94 165 GLN A C 1
ATOM 1196 O O . GLN A 1 165 ? 19.721 -6.801 -19.752 1.00 93.94 165 GLN A O 1
ATOM 1201 N N . ARG A 1 166 ? 17.663 -5.908 -19.654 1.00 95.06 166 ARG A N 1
ATOM 1202 C CA . ARG A 1 166 ? 17.711 -5.211 -20.948 1.00 95.06 166 ARG A CA 1
ATOM 1203 C C . ARG A 1 166 ? 17.877 -3.701 -20.804 1.00 95.06 166 ARG A C 1
ATOM 1205 O O . ARG A 1 166 ? 18.496 -3.064 -21.651 1.00 95.06 166 ARG A O 1
ATOM 1212 N N . LEU A 1 167 ? 17.270 -3.132 -19.768 1.00 95.56 167 LEU A N 1
ATOM 1213 C CA . LEU A 1 167 ? 17.144 -1.701 -19.521 1.00 95.56 167 LEU A CA 1
ATOM 1214 C C . LEU A 1 167 ? 17.482 -1.409 -18.044 1.00 95.56 167 LEU A C 1
ATOM 1216 O O . LEU A 1 167 ? 16.573 -1.096 -17.267 1.00 95.56 167 LEU A O 1
ATOM 1220 N N . PRO A 1 168 ? 18.763 -1.521 -17.639 1.00 93.25 168 PRO A N 1
ATOM 1221 C CA . PRO A 1 168 ? 19.184 -1.505 -16.230 1.00 93.25 168 PRO A CA 1
ATOM 1222 C C . PRO A 1 168 ? 18.850 -0.201 -15.494 1.00 93.25 168 PRO A C 1
ATOM 1224 O O . PRO A 1 168 ? 18.615 -0.221 -14.289 1.00 93.25 168 PRO A O 1
ATOM 1227 N N . ASP A 1 169 ? 18.752 0.909 -16.230 1.00 92.62 169 ASP A N 1
ATOM 1228 C CA . ASP A 1 169 ? 18.469 2.244 -15.692 1.00 92.62 169 ASP A CA 1
ATOM 1229 C C . ASP A 1 169 ? 16.971 2.600 -15.684 1.00 92.62 169 ASP A C 1
ATOM 1231 O O . ASP A 1 169 ? 16.620 3.779 -15.567 1.00 92.62 169 ASP A O 1
ATOM 1235 N N . THR A 1 170 ? 16.070 1.634 -15.893 1.00 95.62 170 THR A N 1
ATOM 1236 C CA . THR A 1 170 ? 14.614 1.870 -15.873 1.00 95.62 170 THR A CA 1
ATOM 1237 C C . THR A 1 170 ? 14.114 1.998 -14.432 1.00 95.62 170 THR A C 1
ATOM 1239 O O . THR A 1 170 ? 14.199 1.020 -13.687 1.00 95.62 170 THR A O 1
ATOM 1242 N N . PRO A 1 171 ? 13.552 3.147 -14.008 1.00 96.31 171 PRO A N 1
ATOM 1243 C CA . PRO A 1 171 ? 12.911 3.252 -12.708 1.00 96.31 171 PRO A CA 1
ATOM 1244 C C . PRO A 1 171 ? 11.689 2.344 -12.636 1.00 96.31 171 PRO A C 1
ATOM 1246 O O . PRO A 1 171 ? 10.883 2.300 -13.574 1.00 96.31 171 PRO A O 1
ATOM 1249 N N . PHE A 1 172 ? 11.543 1.657 -11.510 1.00 96.81 172 PHE A N 1
ATOM 1250 C CA . PHE A 1 172 ? 10.470 0.704 -11.279 1.00 96.81 172 PHE A CA 1
ATOM 1251 C C . PHE A 1 172 ? 9.681 1.069 -10.024 1.00 96.81 172 PHE A C 1
ATOM 1253 O O . PHE A 1 172 ? 10.212 1.138 -8.919 1.00 96.81 172 PHE A O 1
ATOM 1260 N N . GLY A 1 173 ? 8.400 1.327 -10.212 1.00 95.75 173 GLY A N 1
ATOM 1261 C CA . GLY A 1 173 ? 7.452 1.732 -9.197 1.00 95.75 173 GLY A CA 1
ATOM 1262 C C . GLY A 1 173 ? 6.595 0.564 -8.745 1.00 95.75 173 GLY A C 1
ATOM 1263 O O . GLY A 1 173 ? 6.150 -0.218 -9.580 1.00 95.75 173 GLY A O 1
ATOM 1264 N N . LEU A 1 174 ? 6.274 0.490 -7.459 1.00 94.06 174 LEU A N 1
ATOM 1265 C CA . LEU A 1 174 ? 5.197 -0.357 -6.947 1.00 94.06 174 LEU A CA 1
ATOM 1266 C C . LEU A 1 174 ? 4.073 0.516 -6.410 1.00 94.06 174 LEU A C 1
ATOM 1268 O O . LEU A 1 174 ? 4.312 1.522 -5.738 1.00 94.06 174 LEU A O 1
ATOM 1272 N N . TYR A 1 175 ? 2.839 0.100 -6.650 1.00 90.50 175 TYR A N 1
ATOM 1273 C CA . TYR A 1 175 ? 1.693 0.683 -5.977 1.00 90.50 175 TYR A CA 1
ATOM 1274 C C . TYR A 1 175 ? 1.325 -0.108 -4.717 1.00 90.50 175 TYR A C 1
ATOM 1276 O O . TYR A 1 175 ? 0.958 -1.281 -4.787 1.00 90.50 175 TYR A O 1
ATOM 1284 N N . GLY A 1 176 ? 1.354 0.559 -3.562 1.00 81.69 176 GLY A N 1
ATOM 1285 C CA . GLY A 1 176 ? 0.841 0.012 -2.309 1.00 81.69 176 GLY A CA 1
ATOM 1286 C C . GLY A 1 176 ? 1.841 -0.804 -1.478 1.00 81.69 176 GLY A C 1
ATOM 1287 O O . GLY A 1 176 ? 2.894 -0.297 -1.094 1.00 81.69 176 GLY A O 1
ATOM 1288 N N . ALA A 1 177 ? 1.454 -2.023 -1.082 1.00 81.44 177 ALA A N 1
ATOM 1289 C CA . ALA A 1 177 ? 2.236 -2.899 -0.200 1.00 81.44 177 ALA A CA 1
ATOM 1290 C C . ALA A 1 177 ? 3.315 -3.708 -0.928 1.00 81.44 177 ALA A C 1
ATOM 1292 O O . ALA A 1 177 ? 3.439 -3.681 -2.147 1.00 81.44 177 ALA A O 1
ATOM 1293 N N . GLY A 1 178 ? 4.086 -4.474 -0.149 1.00 83.69 178 GLY A N 1
ATOM 1294 C CA . GLY A 1 178 ? 4.974 -5.508 -0.678 1.00 83.69 178 GLY A CA 1
ATOM 1295 C C . GLY A 1 178 ? 6.346 -5.021 -1.103 1.00 83.69 178 GLY A C 1
ATOM 1296 O O . GLY A 1 178 ? 7.089 -5.789 -1.699 1.00 83.69 178 GLY A O 1
ATOM 1297 N N . ALA A 1 179 ? 6.708 -3.782 -0.766 1.00 85.25 179 ALA A N 1
ATOM 1298 C CA . ALA A 1 179 ? 8.045 -3.249 -1.004 1.00 85.25 179 ALA A CA 1
ATOM 1299 C C . ALA A 1 179 ? 9.152 -4.157 -0.449 1.00 85.25 179 ALA A C 1
ATOM 1301 O O . ALA A 1 179 ? 10.165 -4.365 -1.107 1.00 85.25 179 ALA A O 1
ATOM 1302 N N . GLU A 1 180 ? 8.940 -4.727 0.741 1.00 85.56 180 GLU A N 1
ATOM 1303 C CA . GLU A 1 180 ? 9.911 -5.628 1.358 1.00 85.56 180 GLU A CA 1
ATOM 1304 C C . GLU A 1 180 ? 9.981 -6.968 0.622 1.00 85.56 180 GLU A C 1
ATOM 1306 O O . GLU A 1 180 ? 11.074 -7.388 0.253 1.00 85.56 180 GLU A O 1
ATOM 1311 N N . THR A 1 181 ? 8.845 -7.610 0.324 1.00 89.06 181 THR A N 1
ATOM 1312 C CA . THR A 1 181 ? 8.847 -8.829 -0.502 1.00 89.06 181 THR A CA 1
ATOM 1313 C C . THR A 1 181 ? 9.485 -8.600 -1.872 1.00 89.06 181 THR A C 1
ATOM 1315 O O . THR A 1 181 ? 10.299 -9.415 -2.306 1.00 89.06 181 THR A O 1
ATOM 1318 N N . PHE A 1 182 ? 9.164 -7.491 -2.541 1.00 91.31 182 PHE A N 1
ATOM 1319 C CA . PHE A 1 182 ? 9.784 -7.122 -3.811 1.00 91.31 182 PHE A CA 1
ATOM 1320 C C . PHE A 1 182 ? 11.302 -7.014 -3.663 1.00 91.31 182 PHE A C 1
ATOM 1322 O O . PHE A 1 182 ? 12.042 -7.666 -4.395 1.00 91.31 182 PHE A O 1
ATOM 1329 N N . ARG A 1 183 ? 11.772 -6.247 -2.673 1.00 89.25 183 ARG A N 1
ATOM 1330 C CA . ARG A 1 183 ? 13.199 -6.035 -2.415 1.00 89.25 183 ARG A CA 1
ATOM 1331 C C . ARG A 1 183 ? 13.922 -7.341 -2.106 1.00 89.25 183 ARG A C 1
ATOM 1333 O O . ARG A 1 183 ? 14.996 -7.575 -2.642 1.00 89.25 183 ARG A O 1
ATOM 1340 N N . LEU A 1 184 ? 13.343 -8.199 -1.267 1.00 88.56 184 LEU A N 1
ATOM 1341 C CA . LEU A 1 184 ? 13.921 -9.503 -0.933 1.00 88.56 184 LEU A CA 1
ATOM 1342 C C . LEU A 1 184 ? 14.023 -10.424 -2.152 1.00 88.56 184 LEU A C 1
ATOM 1344 O O . LEU A 1 184 ? 14.929 -11.252 -2.205 1.00 88.56 184 LEU A O 1
ATOM 1348 N N . ARG A 1 185 ? 13.105 -10.291 -3.114 1.00 90.88 185 ARG A N 1
ATOM 1349 C CA . ARG A 1 185 ? 13.070 -11.118 -4.323 1.00 90.88 185 ARG A CA 1
ATOM 1350 C C . ARG A 1 185 ? 14.008 -10.616 -5.418 1.00 90.88 185 ARG A C 1
ATOM 1352 O O . ARG A 1 185 ? 14.661 -11.433 -6.054 1.00 90.88 185 ARG A O 1
ATOM 1359 N N . VAL A 1 186 ? 14.115 -9.299 -5.584 1.00 88.44 186 VAL A N 1
ATOM 1360 C CA . VAL A 1 186 ? 15.123 -8.673 -6.453 1.00 88.44 186 VAL A CA 1
ATOM 1361 C C . VAL A 1 186 ? 16.534 -8.846 -5.870 1.00 88.44 186 VAL A C 1
ATOM 1363 O O . VAL A 1 186 ? 17.496 -9.059 -6.601 1.00 88.44 186 VAL A O 1
ATOM 1366 N N . GLY A 1 187 ? 16.676 -8.778 -4.546 1.00 82.88 187 GLY A N 1
ATOM 1367 C CA . GLY A 1 187 ? 17.952 -8.945 -3.856 1.00 82.88 187 GLY A CA 1
ATOM 1368 C C . GLY A 1 187 ? 18.974 -7.855 -4.197 1.00 82.88 187 GLY A C 1
ATOM 1369 O O . GLY A 1 187 ? 18.636 -6.683 -4.362 1.00 82.88 187 GLY A O 1
ATOM 1370 N N . GLU A 1 188 ? 20.246 -8.248 -4.288 1.00 75.00 188 GLU A N 1
ATOM 1371 C CA . GLU A 1 188 ? 21.363 -7.354 -4.640 1.00 75.00 188 GLU A CA 1
ATOM 1372 C C . GLU A 1 188 ? 21.327 -6.888 -6.108 1.00 75.00 188 GLU A C 1
ATOM 1374 O O . GLU A 1 188 ? 22.052 -5.968 -6.478 1.00 75.00 188 GLU A O 1
ATOM 1379 N N . GLU A 1 189 ? 20.456 -7.469 -6.940 1.00 71.12 189 GLU A N 1
ATOM 1380 C CA . GLU A 1 189 ? 20.295 -7.130 -8.362 1.00 71.12 189 GLU A CA 1
ATOM 1381 C C . GLU A 1 189 ? 19.460 -5.861 -8.593 1.00 71.12 189 GLU A C 1
ATOM 1383 O O . GLU A 1 189 ? 19.097 -5.545 -9.726 1.00 71.12 189 GLU A O 1
ATOM 1388 N N . MET A 1 190 ? 19.131 -5.117 -7.535 1.00 77.75 190 MET A N 1
ATOM 1389 C CA . MET A 1 190 ? 18.409 -3.854 -7.642 1.00 77.75 190 MET A CA 1
ATOM 1390 C C . MET A 1 190 ? 19.319 -2.777 -8.258 1.00 77.75 190 MET A C 1
ATOM 1392 O O . MET A 1 190 ? 19.972 -2.012 -7.548 1.00 77.75 190 MET A O 1
ATOM 1396 N N . THR A 1 191 ? 19.383 -2.734 -9.590 1.00 76.31 191 THR A N 1
ATOM 1397 C CA . THR A 1 191 ? 20.241 -1.804 -10.344 1.00 76.31 191 THR A CA 1
ATOM 1398 C C . THR A 1 191 ? 19.567 -0.467 -10.649 1.00 76.31 191 THR A C 1
ATOM 1400 O O . THR A 1 191 ? 20.256 0.528 -10.860 1.00 76.31 191 THR A O 1
ATOM 1403 N N . GLY A 1 192 ? 18.231 -0.433 -10.672 1.00 75.94 192 GLY A N 1
ATOM 1404 C CA . GLY A 1 192 ? 17.437 0.753 -10.989 1.00 75.94 192 GLY A CA 1
ATOM 1405 C C . GLY A 1 192 ? 16.908 1.498 -9.761 1.00 75.94 192 GLY A C 1
ATOM 1406 O O . GLY A 1 192 ? 16.925 1.001 -8.634 1.00 75.94 192 GLY A O 1
ATOM 1407 N N . VAL A 1 193 ? 16.374 2.702 -9.988 1.00 90.62 193 VAL A N 1
ATOM 1408 C CA . VAL A 1 193 ? 15.608 3.429 -8.965 1.00 90.62 193 VAL A CA 1
ATOM 1409 C C . VAL A 1 193 ? 14.304 2.682 -8.710 1.00 90.62 193 VAL A C 1
ATOM 1411 O O . VAL A 1 193 ? 13.470 2.572 -9.608 1.00 90.62 193 VAL A O 1
ATOM 1414 N N . VAL A 1 194 ? 14.107 2.210 -7.483 1.00 94.31 194 VAL A N 1
ATOM 1415 C CA . VAL A 1 194 ? 12.830 1.638 -7.057 1.00 94.31 194 VAL A CA 1
ATOM 1416 C C . VAL A 1 194 ? 12.049 2.691 -6.290 1.00 94.31 194 VAL A C 1
ATOM 1418 O O . VAL A 1 194 ? 12.571 3.301 -5.355 1.00 94.31 194 VAL A O 1
ATOM 1421 N N . PHE A 1 195 ? 10.797 2.912 -6.679 1.00 95.44 195 PHE A N 1
ATOM 1422 C CA . PHE A 1 195 ? 9.902 3.823 -5.978 1.00 95.44 195 PHE A CA 1
ATOM 1423 C C . PHE A 1 195 ? 8.599 3.136 -5.565 1.00 95.44 195 PHE A C 1
ATOM 1425 O O . PHE A 1 195 ? 8.191 2.130 -6.134 1.00 95.44 195 PHE A O 1
ATOM 1432 N N . LEU A 1 196 ? 7.934 3.667 -4.548 1.00 94.50 196 LEU A N 1
ATOM 1433 C CA . LEU A 1 196 ? 6.615 3.242 -4.106 1.00 94.50 196 LEU A CA 1
ATOM 1434 C C . LEU A 1 196 ? 5.669 4.418 -4.197 1.00 94.50 196 LEU A C 1
ATOM 1436 O O . LEU A 1 196 ? 6.023 5.530 -3.807 1.00 94.50 196 LEU A O 1
ATOM 1440 N N . VAL A 1 197 ? 4.448 4.147 -4.617 1.00 94.50 197 VAL A N 1
ATOM 1441 C CA . VAL A 1 197 ? 3.337 5.079 -4.483 1.00 94.50 197 VAL A CA 1
ATOM 1442 C C . VAL A 1 197 ? 2.507 4.631 -3.284 1.00 94.50 197 VAL A C 1
ATOM 1444 O O . VAL A 1 197 ? 1.962 3.523 -3.269 1.00 94.50 197 VAL A O 1
ATOM 1447 N N . GLY A 1 198 ? 2.434 5.480 -2.263 1.00 91.62 198 GLY A N 1
ATOM 1448 C CA . GLY A 1 198 ? 1.666 5.241 -1.043 1.00 91.62 198 GLY A CA 1
ATOM 1449 C C . GLY A 1 198 ? 0.773 6.425 -0.694 1.00 91.62 198 GLY A C 1
ATOM 1450 O O . GLY A 1 198 ? 0.894 7.492 -1.285 1.00 91.62 198 GLY A O 1
ATOM 1451 N N . TRP A 1 199 ? -0.112 6.245 0.283 1.00 91.44 199 TRP A N 1
ATOM 1452 C CA . TRP A 1 199 ? -0.983 7.309 0.781 1.00 91.44 199 TRP A CA 1
ATOM 1453 C C . TRP A 1 199 ? -0.532 7.777 2.154 1.00 91.44 199 TRP A C 1
ATOM 1455 O O . TRP A 1 199 ? -0.288 6.957 3.041 1.00 91.44 199 TRP A O 1
ATOM 1465 N N . ILE A 1 200 ? -0.457 9.091 2.333 1.00 93.19 200 ILE A N 1
ATOM 1466 C CA . ILE A 1 200 ? -0.130 9.729 3.609 1.00 93.19 200 ILE A CA 1
ATOM 1467 C C . ILE A 1 200 ? -1.012 10.954 3.847 1.00 93.19 200 ILE A C 1
ATOM 1469 O O . ILE A 1 200 ? -1.73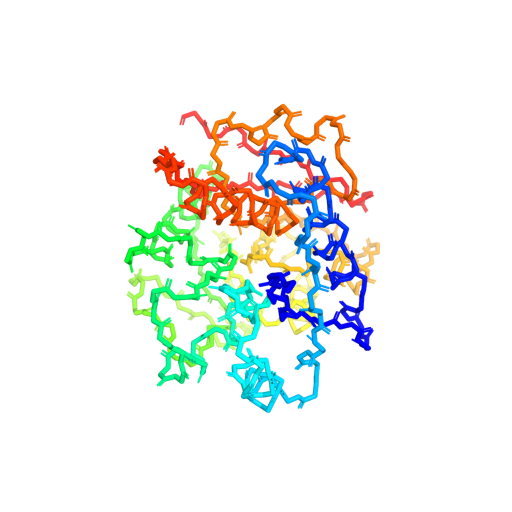4 11.397 2.958 1.00 93.19 200 ILE A O 1
ATOM 1473 N N . ASP A 1 201 ? -0.934 11.502 5.050 1.00 93.00 201 ASP A N 1
ATOM 1474 C CA . ASP A 1 201 ? -1.389 12.844 5.401 1.00 93.00 201 ASP A CA 1
ATOM 1475 C C . ASP A 1 201 ? -0.215 13.594 6.070 1.00 93.00 201 ASP A C 1
ATOM 1477 O O . ASP A 1 201 ? 0.914 13.087 6.133 1.00 93.00 201 ASP A O 1
ATOM 1481 N N . ASP A 1 202 ? -0.472 14.791 6.591 1.00 93.38 202 ASP A N 1
ATOM 1482 C CA . ASP A 1 202 ? 0.551 15.634 7.222 1.00 93.38 202 ASP A CA 1
ATOM 1483 C C . ASP A 1 202 ? 1.118 15.053 8.534 1.00 93.38 202 ASP A C 1
ATOM 1485 O O . ASP A 1 202 ? 2.166 15.497 9.010 1.00 93.38 202 ASP A O 1
ATOM 1489 N N . GLU A 1 203 ? 0.468 14.046 9.129 1.00 94.50 203 GLU A N 1
ATOM 1490 C CA . GLU A 1 203 ? 0.933 13.403 10.363 1.00 94.50 203 GLU A CA 1
ATOM 1491 C C . GLU A 1 203 ? 1.994 12.316 10.093 1.00 94.50 203 GLU A C 1
ATOM 1493 O O . GLU A 1 203 ? 2.764 11.968 10.999 1.00 94.50 203 GLU A O 1
ATOM 1498 N N . TYR A 1 204 ? 2.115 11.826 8.851 1.00 95.06 204 TYR A N 1
ATOM 1499 C CA . TYR A 1 204 ? 3.045 10.744 8.505 1.00 95.06 204 TYR A CA 1
ATOM 1500 C C . TYR A 1 204 ? 4.505 11.017 8.909 1.00 95.06 204 TYR A C 1
ATOM 1502 O O . TYR A 1 204 ? 5.107 10.144 9.539 1.00 95.06 204 TYR A O 1
ATOM 1510 N N . PRO A 1 205 ? 5.116 12.191 8.630 1.00 94.44 205 PRO A N 1
ATOM 1511 C CA . PRO A 1 205 ? 6.517 12.425 8.983 1.00 94.44 205 PRO A CA 1
ATOM 1512 C C . PRO A 1 205 ? 6.792 12.389 10.490 1.00 94.44 205 PRO A C 1
ATOM 1514 O O . PRO A 1 205 ? 7.911 12.081 10.902 1.00 94.44 205 PRO A O 1
ATOM 1517 N N . ALA A 1 206 ? 5.805 12.735 11.322 1.00 94.94 206 ALA A N 1
ATOM 1518 C CA . ALA A 1 206 ? 5.920 12.621 12.772 1.00 94.94 206 ALA A CA 1
ATOM 1519 C C . ALA A 1 206 ? 5.767 11.159 13.210 1.00 94.94 206 ALA A C 1
ATOM 1521 O O . ALA A 1 206 ? 6.604 10.657 13.960 1.00 94.94 206 ALA A O 1
ATOM 1522 N N . TRP A 1 207 ? 4.759 10.467 12.675 1.00 96.12 207 TRP A N 1
ATOM 1523 C CA . TRP A 1 207 ? 4.497 9.056 12.950 1.00 96.12 207 TRP A CA 1
ATOM 1524 C C . TRP A 1 207 ? 5.687 8.155 12.590 1.00 96.12 207 TRP A C 1
ATOM 1526 O O . TRP A 1 207 ? 6.126 7.337 13.402 1.00 96.12 207 TRP A O 1
ATOM 1536 N N . ALA A 1 208 ? 6.283 8.367 11.414 1.00 95.62 208 ALA A N 1
ATOM 1537 C CA . ALA A 1 208 ? 7.385 7.569 10.879 1.00 95.62 208 ALA A CA 1
ATOM 1538 C C . ALA A 1 208 ? 8.680 7.636 11.714 1.00 95.62 208 ALA A C 1
ATOM 1540 O O . ALA A 1 208 ? 9.570 6.806 11.521 1.00 95.62 208 ALA A O 1
ATOM 1541 N N . LYS A 1 209 ? 8.805 8.609 12.629 1.00 95.00 209 LYS A N 1
ATOM 1542 C CA . LYS A 1 209 ? 9.953 8.742 13.547 1.00 95.00 209 LYS A CA 1
ATOM 1543 C C . LYS A 1 209 ? 9.846 7.844 14.775 1.00 95.00 209 LYS A C 1
ATOM 1545 O O . LYS A 1 209 ? 10.865 7.561 15.396 1.00 95.00 209 LYS A O 1
ATOM 1550 N N . THR A 1 210 ? 8.633 7.452 15.156 1.00 95.62 210 THR A N 1
ATOM 1551 C CA . THR A 1 210 ? 8.369 6.719 16.404 1.00 95.62 210 THR A CA 1
ATOM 1552 C C . THR A 1 210 ? 7.817 5.317 16.175 1.00 95.62 210 THR A C 1
ATOM 1554 O O . THR A 1 210 ? 7.668 4.568 17.137 1.00 95.62 210 THR A O 1
ATOM 1557 N N . HIS A 1 211 ? 7.544 4.942 14.924 1.00 94.88 211 HIS A N 1
ATOM 1558 C CA . HIS A 1 211 ? 6.931 3.668 14.566 1.00 94.88 211 HIS A CA 1
ATOM 1559 C C . HIS A 1 211 ? 7.834 2.820 13.676 1.00 94.88 211 HIS A C 1
ATOM 1561 O O . HIS A 1 211 ? 8.468 3.325 12.754 1.00 94.88 211 HIS A O 1
ATOM 1567 N N . THR A 1 212 ? 7.819 1.508 13.916 1.00 90.38 212 THR A N 1
ATOM 1568 C CA . THR A 1 212 ? 8.495 0.518 13.075 1.00 90.38 212 THR A CA 1
ATOM 1569 C C . THR A 1 212 ? 7.543 -0.653 12.795 1.00 90.38 212 THR A C 1
ATOM 1571 O O . THR A 1 212 ? 6.987 -1.207 13.744 1.00 90.38 212 THR A O 1
ATOM 1574 N N . PRO A 1 213 ? 7.367 -1.060 11.524 1.00 87.88 213 PRO A N 1
ATOM 1575 C CA . PRO A 1 213 ? 7.941 -0.429 10.336 1.00 87.88 213 PRO A CA 1
ATOM 1576 C C . PRO A 1 213 ? 7.201 0.863 9.969 1.00 87.88 213 PRO A C 1
ATOM 1578 O O . PRO A 1 213 ? 5.978 0.941 10.052 1.00 87.88 213 PRO A O 1
ATOM 1581 N N . ASN A 1 214 ? 7.942 1.856 9.492 1.00 91.38 214 ASN A N 1
ATOM 1582 C CA . ASN A 1 214 ? 7.412 3.151 9.072 1.00 91.38 214 ASN A CA 1
ATOM 1583 C C . ASN A 1 214 ? 7.043 3.184 7.579 1.00 91.38 214 ASN A C 1
ATOM 1585 O O . ASN A 1 214 ? 7.317 4.154 6.883 1.00 91.38 214 ASN A O 1
ATOM 1589 N N . THR A 1 215 ? 6.435 2.114 7.067 1.00 91.50 215 THR A N 1
ATOM 1590 C CA . THR A 1 215 ? 6.018 2.062 5.656 1.00 91.50 215 THR A CA 1
ATOM 1591 C C . THR A 1 215 ? 4.696 2.807 5.442 1.00 91.50 215 THR A C 1
ATOM 1593 O O . THR A 1 215 ? 3.860 2.828 6.350 1.00 91.50 215 THR A O 1
ATOM 1596 N N . PRO A 1 216 ? 4.431 3.354 4.241 1.00 91.62 216 PRO A N 1
ATOM 1597 C CA . PRO A 1 216 ? 3.133 3.962 3.931 1.00 91.62 216 PRO A CA 1
ATOM 1598 C C . PRO A 1 216 ? 1.966 2.964 4.053 1.00 91.62 216 PRO A C 1
ATOM 1600 O O . PRO A 1 216 ? 0.868 3.322 4.475 1.00 91.62 216 PRO A O 1
ATOM 1603 N N . ALA A 1 217 ? 2.196 1.683 3.753 1.00 90.12 217 ALA A N 1
ATOM 1604 C CA . ALA A 1 217 ? 1.192 0.633 3.918 1.00 90.12 217 ALA A CA 1
ATOM 1605 C C . ALA A 1 217 ? 0.873 0.342 5.401 1.00 90.12 217 ALA A C 1
ATOM 1607 O O . ALA A 1 217 ? -0.280 0.132 5.768 1.00 90.12 217 ALA A O 1
ATOM 1608 N N . ALA A 1 218 ? 1.872 0.360 6.288 1.00 92.44 218 ALA A N 1
ATOM 1609 C CA . ALA A 1 218 ? 1.625 0.291 7.730 1.00 92.44 218 ALA A CA 1
ATOM 1610 C C . ALA A 1 218 ? 0.914 1.560 8.233 1.00 92.44 218 ALA A C 1
ATOM 1612 O O . ALA A 1 218 ? -0.021 1.472 9.031 1.00 92.44 218 ALA A O 1
ATOM 1613 N N . TYR A 1 219 ? 1.307 2.728 7.721 1.00 93.94 219 TYR A N 1
ATOM 1614 C CA . TYR A 1 219 ? 0.707 4.001 8.104 1.00 93.94 219 TYR A CA 1
ATOM 1615 C C . TYR A 1 219 ? -0.782 4.088 7.772 1.00 93.94 219 TYR A C 1
ATOM 1617 O O . TYR A 1 219 ? -1.580 4.508 8.607 1.00 93.94 219 TYR A O 1
ATOM 1625 N N . THR A 1 220 ? -1.181 3.648 6.579 1.00 91.88 220 THR A N 1
ATOM 1626 C CA . THR A 1 220 ? -2.593 3.635 6.169 1.00 91.88 220 THR A CA 1
ATOM 1627 C C . THR A 1 220 ? -3.445 2.773 7.097 1.00 91.88 220 THR A C 1
ATOM 1629 O O . THR A 1 220 ? -4.497 3.228 7.545 1.00 91.88 220 THR A O 1
ATOM 1632 N N . VAL A 1 221 ? -2.959 1.592 7.495 1.00 93.31 221 VAL A N 1
ATOM 1633 C CA . VAL A 1 221 ? -3.633 0.741 8.492 1.00 93.31 221 VAL A CA 1
ATOM 1634 C C . VAL A 1 221 ? -3.719 1.427 9.857 1.00 93.31 221 VAL A C 1
ATOM 1636 O O . VAL A 1 221 ? -4.796 1.446 10.462 1.00 93.31 221 VAL A O 1
ATOM 1639 N N . TYR A 1 222 ? -2.619 2.017 10.339 1.00 94.81 222 TYR A N 1
ATOM 1640 C CA . TYR A 1 222 ? -2.605 2.782 11.591 1.00 94.81 222 TYR A CA 1
ATOM 1641 C C . TYR A 1 222 ? -3.651 3.905 11.557 1.00 94.81 222 TYR A C 1
ATOM 1643 O O . TYR A 1 222 ? -4.526 3.980 12.424 1.00 94.81 222 TYR A O 1
ATOM 1651 N N . ARG A 1 223 ? -3.618 4.750 10.524 1.00 93.19 223 ARG A N 1
ATOM 1652 C CA . ARG A 1 223 ? -4.461 5.943 10.435 1.00 93.19 223 ARG A CA 1
ATOM 1653 C C . ARG A 1 223 ? -5.933 5.593 10.257 1.00 93.19 223 ARG A C 1
ATOM 1655 O O . ARG A 1 223 ? -6.770 6.168 10.944 1.00 93.19 223 ARG A O 1
ATOM 1662 N N . GLN A 1 224 ? -6.259 4.607 9.420 1.00 91.62 224 GLN A N 1
ATOM 1663 C CA . GLN A 1 224 ? -7.635 4.120 9.262 1.00 91.62 224 GLN A CA 1
ATOM 1664 C C . GLN A 1 224 ? -8.182 3.513 10.560 1.00 91.62 224 GLN A C 1
ATOM 1666 O O . GLN A 1 224 ? -9.355 3.715 10.891 1.00 91.62 224 GLN A O 1
ATOM 1671 N N . THR A 1 225 ? -7.336 2.822 11.332 1.00 92.62 225 THR A N 1
ATOM 1672 C CA . THR A 1 225 ? -7.706 2.326 12.665 1.00 92.62 225 THR A CA 1
ATOM 1673 C C . THR A 1 225 ? -7.984 3.494 13.612 1.00 92.62 225 THR A C 1
ATOM 1675 O O . THR A 1 225 ? -9.034 3.526 14.256 1.00 92.62 225 THR A O 1
ATOM 1678 N N . ALA A 1 226 ? -7.092 4.486 13.664 1.00 92.38 226 ALA A N 1
ATOM 1679 C CA . ALA A 1 226 ? -7.249 5.660 14.519 1.00 92.38 226 ALA A CA 1
ATOM 1680 C C . ALA A 1 226 ? -8.511 6.469 14.171 1.00 92.38 226 ALA A C 1
ATOM 1682 O O . ALA A 1 226 ? -9.275 6.840 15.063 1.00 92.38 226 ALA A O 1
ATOM 1683 N N . ASP A 1 227 ? -8.778 6.689 12.886 1.00 90.00 227 ASP A N 1
ATOM 1684 C CA . ASP A 1 227 ? -9.962 7.407 12.410 1.00 90.00 227 ASP A CA 1
ATOM 1685 C C . ASP A 1 227 ? -11.253 6.649 12.719 1.00 90.00 227 ASP A C 1
ATOM 1687 O O . ASP A 1 227 ? -12.248 7.244 13.135 1.00 90.00 227 ASP A O 1
ATOM 1691 N N . THR A 1 228 ? -11.232 5.322 12.612 1.00 89.12 228 THR A N 1
ATOM 1692 C CA . THR A 1 228 ? -12.350 4.476 13.046 1.00 89.12 228 THR A CA 1
ATOM 1693 C C . THR A 1 228 ? -12.648 4.662 14.527 1.00 89.12 228 THR A C 1
ATOM 1695 O O . THR A 1 228 ? -13.799 4.887 14.897 1.00 89.12 228 THR A O 1
ATOM 1698 N N . LEU A 1 229 ? -11.622 4.619 15.378 1.00 91.00 229 LEU A N 1
ATOM 1699 C CA . LEU A 1 229 ? -11.777 4.806 16.821 1.00 91.00 229 LEU A CA 1
ATOM 1700 C C . LEU A 1 229 ? -12.298 6.207 17.166 1.00 91.00 229 LEU A C 1
ATOM 1702 O O . LEU A 1 229 ? -13.181 6.337 18.015 1.00 91.00 229 LEU A O 1
ATOM 1706 N N . LYS A 1 230 ? -11.817 7.249 16.475 1.00 89.38 230 LYS A N 1
ATOM 1707 C CA . LYS A 1 230 ? -12.335 8.620 16.610 1.00 89.38 230 LYS A CA 1
ATOM 1708 C C . LYS A 1 230 ? -13.826 8.687 16.259 1.00 89.38 230 LYS A C 1
ATOM 1710 O O . LYS A 1 230 ? -14.602 9.187 17.074 1.00 89.38 230 LYS A O 1
ATOM 1715 N N . ARG A 1 231 ? -14.240 8.120 15.119 1.00 87.44 231 ARG A N 1
ATOM 1716 C CA . ARG A 1 231 ? -15.654 8.084 14.694 1.00 87.44 231 ARG A CA 1
ATOM 1717 C C . ARG A 1 231 ? -16.545 7.336 15.680 1.00 87.44 231 ARG A C 1
ATOM 1719 O O . ARG A 1 231 ? -17.613 7.828 16.028 1.00 87.44 231 ARG A O 1
ATOM 1726 N N . LEU A 1 232 ? -16.094 6.186 16.180 1.00 87.19 232 LEU A N 1
ATOM 1727 C CA . LEU A 1 232 ? -16.817 5.409 17.195 1.00 87.19 232 LEU A CA 1
ATOM 1728 C C . LEU A 1 232 ? -16.980 6.173 18.516 1.00 87.19 232 LEU A C 1
ATOM 1730 O O . LEU A 1 232 ? -17.964 5.976 19.223 1.00 87.19 232 LEU A O 1
ATOM 1734 N N . ALA A 1 233 ? -16.046 7.071 18.830 1.00 88.12 233 ALA A N 1
ATOM 1735 C CA . ALA A 1 233 ? -16.141 7.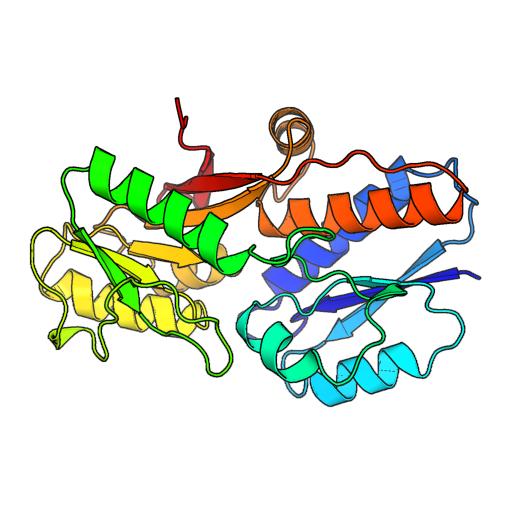991 19.959 1.00 88.12 233 ALA A CA 1
ATOM 1736 C C . ALA A 1 233 ? -16.970 9.261 19.656 1.00 88.12 233 ALA A C 1
ATOM 1738 O O . ALA A 1 233 ? -16.967 10.189 20.464 1.00 88.12 233 ALA A O 1
ATOM 1739 N N . GLY A 1 234 ? -17.645 9.333 18.502 1.00 87.75 234 GLY A N 1
ATOM 1740 C CA . GLY A 1 234 ? -18.446 10.486 18.079 1.00 87.75 234 GLY A CA 1
ATOM 1741 C C . GLY A 1 234 ? -17.625 11.701 17.640 1.00 87.75 234 GLY A C 1
ATOM 1742 O O . GLY A 1 234 ? -18.144 12.814 17.640 1.00 87.75 234 GLY A O 1
ATOM 1743 N N . LYS A 1 235 ? -16.343 11.516 17.306 1.00 88.94 235 LYS A N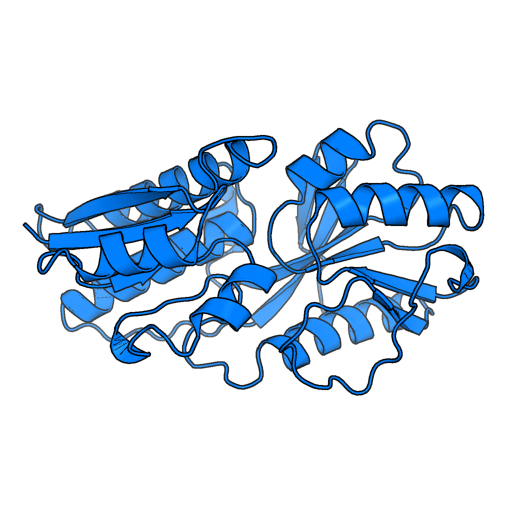 1
ATOM 1744 C CA . LYS A 1 235 ? -15.455 12.588 16.841 1.00 88.94 235 LYS A CA 1
ATOM 1745 C C . LYS A 1 235 ? -15.387 12.612 15.319 1.00 88.94 235 LYS A C 1
ATOM 1747 O O . LYS A 1 235 ? -15.369 11.565 14.672 1.00 88.94 235 LYS A O 1
ATOM 1752 N N . GLU A 1 236 ? -15.279 13.811 14.762 1.00 84.94 236 GLU A N 1
ATOM 1753 C CA . GLU A 1 236 ? -14.995 13.996 13.341 1.00 84.94 236 GLU A CA 1
ATOM 1754 C C . GLU A 1 236 ? -13.547 13.616 13.000 1.00 84.94 236 GLU A C 1
ATOM 1756 O O . GLU A 1 236 ? -12.641 13.669 13.838 1.00 84.94 236 GLU A O 1
ATOM 1761 N N . THR A 1 237 ? -13.335 13.233 11.743 1.00 82.75 237 THR A N 1
ATOM 1762 C CA . THR A 1 237 ? -12.023 12.903 11.181 1.00 82.75 237 THR A CA 1
ATOM 1763 C C . THR A 1 237 ? -11.765 13.805 9.984 1.00 82.75 237 THR A C 1
ATOM 1765 O O . THR A 1 237 ? -12.550 13.798 9.040 1.00 82.75 237 THR A O 1
ATOM 1768 N N . THR A 1 238 ? -10.665 14.553 10.005 1.00 78.75 238 THR A N 1
ATOM 1769 C CA . THR A 1 238 ? -10.291 15.522 8.960 1.00 78.75 238 THR A CA 1
ATOM 1770 C C . THR A 1 238 ? -9.100 15.044 8.130 1.00 78.75 238 THR A C 1
ATOM 1772 O O . THR A 1 238 ? -8.330 15.857 7.630 1.00 78.75 238 THR A O 1
ATOM 1775 N N . THR A 1 239 ? -8.886 13.730 8.039 1.00 83.56 239 THR A N 1
ATOM 1776 C CA . THR A 1 239 ? -7.725 13.164 7.348 1.00 83.56 239 THR A CA 1
ATOM 1777 C C . THR A 1 239 ? -7.771 13.509 5.863 1.00 83.56 239 THR A C 1
ATOM 1779 O O . THR A 1 239 ? -8.658 13.059 5.137 1.00 83.56 239 THR A O 1
ATOM 1782 N N . LEU A 1 240 ? -6.800 14.304 5.416 1.00 86.56 240 LEU A N 1
ATOM 1783 C CA . LEU A 1 240 ? -6.622 14.669 4.017 1.00 86.56 240 LEU A CA 1
ATOM 1784 C C . LEU A 1 240 ? -5.534 13.789 3.416 1.00 86.56 240 LEU A C 1
ATOM 1786 O O . LEU A 1 240 ? -4.344 14.053 3.547 1.00 86.56 240 LEU A O 1
ATOM 1790 N N . TRP A 1 241 ? -5.973 12.713 2.775 1.00 89.62 241 TRP A N 1
ATOM 1791 C CA . TRP A 1 241 ? -5.080 11.785 2.103 1.00 89.62 241 TRP A CA 1
ATOM 1792 C C . TRP A 1 241 ? -4.499 12.392 0.827 1.00 89.62 241 TRP A C 1
ATOM 1794 O O . TRP A 1 241 ? -5.239 12.915 -0.014 1.00 89.62 241 TRP A O 1
ATOM 1804 N N . GLN A 1 242 ? -3.189 12.244 0.662 1.00 92.06 242 GLN A N 1
ATOM 1805 C CA . GLN A 1 242 ? -2.458 12.582 -0.551 1.00 92.06 242 GLN A CA 1
ATOM 1806 C C . GLN A 1 242 ? -1.545 11.423 -0.974 1.00 92.06 242 GLN A C 1
ATOM 1808 O O . GLN A 1 242 ? -0.965 10.749 -0.110 1.00 92.06 242 GLN A O 1
ATOM 1813 N N . PRO A 1 243 ? -1.431 11.155 -2.286 1.00 93.25 243 PRO A N 1
ATOM 1814 C CA . PRO A 1 243 ? -0.455 10.207 -2.788 1.00 93.25 243 PRO A CA 1
ATOM 1815 C C . PRO A 1 243 ? 0.954 10.777 -2.594 1.00 93.25 243 PRO A C 1
ATOM 1817 O O . PRO A 1 243 ? 1.193 11.973 -2.748 1.00 93.25 243 PRO A O 1
ATOM 1820 N N . ALA A 1 244 ? 1.897 9.908 -2.262 1.00 94.38 244 ALA A N 1
ATOM 1821 C CA . ALA A 1 244 ? 3.289 10.256 -2.047 1.00 94.38 244 ALA A CA 1
ATOM 1822 C C . ALA A 1 244 ? 4.207 9.207 -2.668 1.00 94.38 244 ALA A C 1
ATOM 1824 O O . ALA A 1 244 ? 3.904 8.010 -2.669 1.00 94.38 244 ALA A O 1
ATOM 1825 N N . ILE A 1 245 ? 5.347 9.679 -3.168 1.00 96.06 245 ILE A N 1
ATOM 1826 C CA . ILE A 1 245 ? 6.390 8.837 -3.741 1.00 96.06 245 ILE A CA 1
ATOM 1827 C C . ILE A 1 245 ? 7.441 8.558 -2.678 1.00 96.06 245 ILE A C 1
ATOM 1829 O O . ILE A 1 245 ? 7.954 9.479 -2.047 1.00 96.06 245 ILE A O 1
ATOM 1833 N N . PHE A 1 246 ? 7.796 7.292 -2.508 1.00 95.25 246 PHE A N 1
ATOM 1834 C CA . PHE A 1 246 ? 8.877 6.860 -1.633 1.00 95.25 246 PHE A CA 1
ATOM 1835 C C . PHE A 1 246 ? 9.963 6.199 -2.459 1.00 95.25 246 PHE A C 1
ATOM 1837 O O . PHE A 1 246 ? 9.669 5.277 -3.204 1.00 95.25 246 PHE A O 1
ATOM 1844 N N . ILE A 1 247 ? 11.214 6.612 -2.313 1.00 94.19 247 ILE A N 1
ATOM 1845 C CA . ILE A 1 247 ? 12.345 5.901 -2.905 1.00 94.19 247 ILE A CA 1
ATOM 1846 C C . ILE A 1 247 ? 12.741 4.754 -1.978 1.00 94.19 247 ILE A C 1
ATOM 1848 O O . ILE A 1 247 ? 12.979 4.971 -0.786 1.00 94.19 247 ILE A O 1
ATOM 1852 N N . VAL A 1 248 ? 12.818 3.546 -2.531 1.00 91.44 248 VAL A N 1
ATOM 1853 C CA . VAL A 1 248 ? 13.293 2.349 -1.833 1.00 91.44 248 VAL A CA 1
ATOM 1854 C C . VAL A 1 248 ? 14.804 2.279 -1.986 1.00 91.44 248 VAL A C 1
ATOM 1856 O O . VAL A 1 248 ? 15.332 2.187 -3.094 1.00 91.44 248 VAL A O 1
ATOM 1859 N N . ARG A 1 249 ? 15.519 2.337 -0.867 1.00 87.56 249 ARG A N 1
ATOM 1860 C CA . ARG A 1 249 ? 16.969 2.147 -0.849 1.00 87.56 249 ARG A CA 1
ATOM 1861 C C . ARG A 1 249 ? 17.328 0.657 -0.824 1.00 87.56 249 ARG A C 1
ATOM 1863 O O . ARG A 1 249 ? 16.518 -0.155 -0.375 1.00 87.56 249 ARG A O 1
ATOM 1870 N N . PRO A 1 250 ? 18.555 0.283 -1.237 1.00 83.19 250 PRO A N 1
ATOM 1871 C CA . PRO A 1 250 ? 19.005 -1.113 -1.199 1.00 83.19 250 PRO A CA 1
ATOM 1872 C C . PRO A 1 250 ? 18.918 -1.757 0.195 1.00 83.19 250 PRO A C 1
ATOM 1874 O O . PRO A 1 250 ? 18.630 -2.945 0.324 1.00 83.19 250 PRO A O 1
ATOM 1877 N N . ASP A 1 251 ? 19.101 -0.955 1.248 1.00 84.81 251 ASP A N 1
ATOM 1878 C CA . ASP A 1 251 ? 18.982 -1.373 2.651 1.00 84.81 251 ASP A CA 1
ATOM 1879 C C . ASP A 1 251 ? 17.526 -1.541 3.136 1.00 84.81 251 ASP A C 1
ATOM 1881 O O . ASP A 1 251 ? 17.297 -1.868 4.299 1.00 84.81 251 ASP A O 1
ATOM 1885 N N . GLY A 1 252 ? 16.540 -1.320 2.261 1.00 83.56 252 GLY A N 1
ATOM 1886 C CA . GLY A 1 252 ? 15.110 -1.394 2.563 1.00 83.56 252 GLY A CA 1
ATOM 1887 C C . GLY A 1 252 ? 14.536 -0.146 3.224 1.00 83.56 252 GLY A C 1
ATOM 1888 O O . GLY A 1 252 ? 13.331 -0.090 3.476 1.00 83.56 252 GLY A O 1
ATOM 1889 N N . THR A 1 253 ? 15.351 0.880 3.481 1.00 87.62 253 THR A N 1
ATOM 1890 C CA . THR A 1 253 ? 14.836 2.141 4.015 1.00 87.62 253 THR A CA 1
ATOM 1891 C C . THR A 1 253 ? 14.045 2.898 2.952 1.00 87.62 253 THR A C 1
ATOM 1893 O O . THR A 1 253 ? 14.398 2.925 1.770 1.00 87.62 253 THR A O 1
ATOM 1896 N N . LEU A 1 254 ? 12.949 3.521 3.383 1.00 90.56 254 LEU A N 1
ATOM 1897 C CA . LEU A 1 254 ? 12.095 4.332 2.525 1.00 90.56 254 LEU A CA 1
ATOM 1898 C C . LEU A 1 254 ? 12.390 5.808 2.750 1.00 90.56 254 LEU A C 1
ATOM 1900 O O . LEU A 1 254 ? 12.321 6.306 3.875 1.00 90.56 254 LEU A O 1
ATOM 1904 N N . LEU A 1 255 ? 12.673 6.520 1.666 1.00 92.56 255 LEU A N 1
ATOM 1905 C CA . LEU A 1 255 ? 12.773 7.971 1.676 1.00 92.56 255 LEU A CA 1
ATOM 1906 C C . LEU A 1 255 ? 11.541 8.571 1.029 1.00 92.56 255 LEU A C 1
ATOM 1908 O O . LEU A 1 255 ? 11.292 8.325 -0.144 1.00 92.56 255 LEU A O 1
ATOM 1912 N N . LEU A 1 256 ? 10.813 9.409 1.759 1.00 93.38 256 LEU A N 1
ATOM 1913 C CA . LEU A 1 256 ? 9.787 10.242 1.146 1.00 93.38 256 LEU A CA 1
ATOM 1914 C C . LEU A 1 256 ? 10.456 11.165 0.117 1.00 93.38 256 LEU A C 1
ATOM 1916 O O . LEU A 1 256 ? 11.294 11.994 0.478 1.00 93.38 256 LEU A O 1
ATOM 1920 N N . SER A 1 257 ? 10.107 10.996 -1.157 1.00 90.50 257 SER A N 1
ATOM 1921 C CA . SER A 1 257 ? 10.520 11.904 -2.218 1.00 90.50 257 SER A CA 1
ATOM 1922 C C . SER A 1 257 ? 9.850 13.241 -1.950 1.00 90.50 257 SER A C 1
ATOM 1924 O O . SER A 1 257 ? 8.626 13.321 -1.830 1.00 90.50 257 SER A O 1
ATOM 1926 N N . SER A 1 258 ? 10.646 14.292 -1.780 1.00 75.88 258 SER A N 1
ATOM 1927 C CA . SER A 1 258 ? 10.119 15.635 -1.587 1.00 75.88 258 SER A CA 1
ATOM 1928 C C . SER A 1 258 ? 9.471 16.103 -2.888 1.00 75.88 258 SER A C 1
ATOM 1930 O O . SER A 1 258 ? 10.141 16.704 -3.728 1.00 75.88 258 SER A O 1
ATOM 1932 N N . GLY A 1 259 ? 8.178 15.824 -3.054 1.00 53.78 259 GLY A N 1
ATOM 1933 C CA . GLY A 1 259 ? 7.338 16.569 -3.978 1.00 53.78 259 GLY A CA 1
ATOM 1934 C C . GLY A 1 259 ? 7.339 18.022 -3.515 1.00 53.78 259 GLY A C 1
ATOM 1935 O O . GLY A 1 259 ? 6.921 18.309 -2.395 1.00 53.78 259 GLY A O 1
ATOM 1936 N N . ARG A 1 260 ? 7.920 18.912 -4.317 1.00 36.28 260 ARG A N 1
ATOM 1937 C CA . ARG A 1 260 ? 7.696 20.351 -4.176 1.00 36.28 260 ARG A CA 1
ATOM 1938 C C . ARG A 1 260 ? 6.473 20.741 -4.979 1.00 36.28 260 ARG A C 1
ATOM 1940 O O . ARG A 1 260 ? 6.339 20.193 -6.096 1.00 36.28 260 ARG A O 1
#

Secondary structure (DSSP, 8-state):
-EEEEEEE--SGGGHHHHHHHHHHHHHHHHHTTTS-TTEEEEEEE-SS-HHHHHHHHHT-TTEEEEE--SSHHHHHHHTTSS-TTTEEBTTB-TT-TTHHHHHHHHHHHHHHHTT-EEEEES--TTPPP-SS-EESSGGG--TTEEEEE-S-HHHHHHHHHHHHTT-TT--EEEESS-HHHHHHHHGGG--SPEEEEEEE-TTHHHHTTT-SS--HHHHHHHHHHHHHHHHHTT-------EEEEEEEPTTS-EEE----

Sequence (260 aa):
MLKIGLLAPFEGVYRQEGYNALAAMRAAIDEQKGAGSAVLPLALDTSRDAARATQKMLADPSVAALIGPYWAAEGGALAQSVDDSRWLHPYAPSGKANWAVEAVDAALAFAAQEGRTLRLAGVPSGWPQMGVESVAGADDAQAGQALLWLGDAAAGADFAQAVWQRLPDTPFGLYGAGAETFRLRVGEEMTGVVFLVGWIDDEYPAWAKTHTPNTPAAYTVYRQTADTLKRLAGKETTTLWQPAIFIVRPDGTLLLSSGR

Foldseek 3Di:
DAEAEEEEACDDLRNVVLVLLVQLLVVLCVVLPVLDPDYDYHYDHPPPPSQVSVVVLVVDPRHQAYEDPQAPLSCQVCVVPDDPVRYAYLQCGPPRPPSLLLLVVQVCVVLVVVQAAEEEEQDHPRDDDNVHHHDDALVSDDPRHEYEYRHDLLVQLVRVLSNCVPHVAHEYEYEGDCLVSSLVNNAPVNSYWYKYKAKDAPCLVVVVVPDPPSDSSSVSSNVVSNCSSCVSVVHDDPGDIHIWMWTQDNVRDTDTDDDD

Radius of gyration: 17.97 Å; chains: 1; bounding box: 43×39×52 Å

pLDDT: mean 87.91, std 10.24, range [36.28, 98.19]